Protein AF-V4NA89-F1 (afdb_monomer)

Solvent-accessible surface area (backbone atoms only — not comparable to full-atom values): 11108 Å² total; per-residue (Å²): 127,92,80,72,72,62,96,78,51,103,61,91,62,80,59,43,42,63,87,72,82,44,77,67,87,39,99,88,48,54,41,65,60,52,51,52,50,52,50,51,51,52,40,53,50,49,22,69,77,68,76,49,52,60,42,84,72,46,84,74,48,56,36,35,32,81,74,99,36,42,36,34,45,38,34,31,35,30,28,38,70,79,45,97,74,60,56,78,46,54,30,33,36,33,38,38,37,51,94,93,45,79,44,65,91,38,76,42,72,54,72,50,72,67,55,62,71,66,52,82,85,82,67,81,61,65,77,62,54,93,90,36,70,93,46,56,50,56,40,74,43,70,44,56,95,93,51,81,39,45,82,97,49,67,36,32,81,42,66,60,73,64,83,80,77,76,78,77,70,68,96,69,88,81,95,76,134

Mean predicted aligned error: 13.55 Å

pLDDT: mean 71.27, std 18.69, range [31.5, 95.06]

Nearest PDB structures (foldseek):
  6saz-assembly2_D  TM=7.331E-01  e=1.100E-02  Homo sapiens
  6saz-assembly1_B  TM=7.128E-01  e=2.013E-02  Homo sapiens
  8h2i-assembly1_bQ  TM=6.410E-01  e=3.705E-01  Paramecium bursaria Chlorella virus 1
  3ub1-assembly2_F  TM=5.416E-01  e=2.974E-01  Clostridium perfringens
  3ub1-assembly1_A  TM=5.502E-01  e=4.135E-01  Clostridium perfringens

Secondary structure (DSSP, 8-state):
-----GGG-----S-B-TTTTPPPSSTTS-HHHHHHHHHHHHHHHHHHHHT--EEEEEEEEEEEEEESEEEEEEEEEEEETTSSS--EEEEEEEEEEETTEEEEEEEEEPPPHHHHHHS-----PPPPPTT-TTSPP-EEEEPPTT--PPTTSSEEEE--------------S----

Radius of gyration: 18.72 Å; Cα contacts (8 Å, |Δi|>4): 252; chains: 1; bounding box: 40×43×48 Å

InterPro domains:
  IPR006525 Cystatin-related, plant [TIGR01638] (28-112)

Organism: Eutrema salsugineum (NCBI:txid72664)

Structure (mmCIF, N/CA/C/O backbone):
data_AF-V4NA89-F1
#
_entry.id   AF-V4NA89-F1
#
loop_
_atom_site.group_PDB
_atom_site.id
_atom_site.type_symbol
_atom_site.label_atom_id
_atom_site.label_alt_id
_atom_site.label_comp_id
_atom_site.label_asym_id
_atom_site.label_entity_id
_atom_site.label_seq_id
_atom_site.pdbx_PDB_ins_code
_atom_site.Cartn_x
_atom_site.Cartn_y
_atom_site.Cartn_z
_atom_site.occupancy
_atom_site.B_iso_or_equiv
_atom_site.auth_seq_id
_atom_site.auth_comp_id
_atom_site.auth_asym_id
_atom_site.auth_atom_id
_atom_site.pdbx_PDB_model_num
ATOM 1 N N . GLY A 1 1 ? -4.393 -1.659 -8.977 1.00 54.97 1 GLY A N 1
ATOM 2 C CA . GLY A 1 1 ? -3.921 -1.995 -7.616 1.00 54.97 1 GLY A CA 1
ATOM 3 C C . GLY A 1 1 ? -2.410 -2.152 -7.620 1.00 54.97 1 GLY A C 1
ATOM 4 O O . GLY A 1 1 ? -1.817 -1.988 -8.673 1.00 54.97 1 GLY A O 1
ATOM 5 N N . PHE A 1 2 ? -1.786 -2.442 -6.474 1.00 62.19 2 PHE A N 1
ATOM 6 C CA . PHE A 1 2 ? -0.324 -2.610 -6.356 1.00 62.19 2 PHE A CA 1
ATOM 7 C C . PHE A 1 2 ? 0.194 -4.039 -6.582 1.00 62.19 2 PHE A C 1
ATOM 9 O O . PHE A 1 2 ? 1.399 -4.250 -6.535 1.00 62.19 2 PHE A O 1
ATOM 16 N N . ARG A 1 3 ? -0.687 -5.021 -6.808 1.00 58.72 3 ARG A N 1
ATOM 17 C CA . ARG A 1 3 ? -0.283 -6.399 -7.110 1.00 58.72 3 ARG A CA 1
ATOM 18 C C . ARG A 1 3 ? -0.003 -6.515 -8.605 1.00 58.72 3 ARG A C 1
ATOM 20 O O . ARG A 1 3 ? -0.874 -6.170 -9.399 1.00 58.72 3 ARG A O 1
ATOM 27 N N . ILE A 1 4 ? 1.190 -6.973 -8.956 1.00 55.50 4 ILE A N 1
ATOM 28 C CA . ILE A 1 4 ? 1.617 -7.226 -10.331 1.00 55.50 4 ILE A CA 1
ATOM 29 C C . ILE A 1 4 ? 2.253 -8.623 -10.335 1.00 55.50 4 ILE A C 1
ATOM 31 O O . ILE A 1 4 ? 3.007 -8.953 -9.423 1.00 55.50 4 ILE A O 1
ATOM 35 N N . GLU A 1 5 ? 1.877 -9.469 -11.295 1.00 56.88 5 GLU A N 1
ATOM 36 C CA . GLU A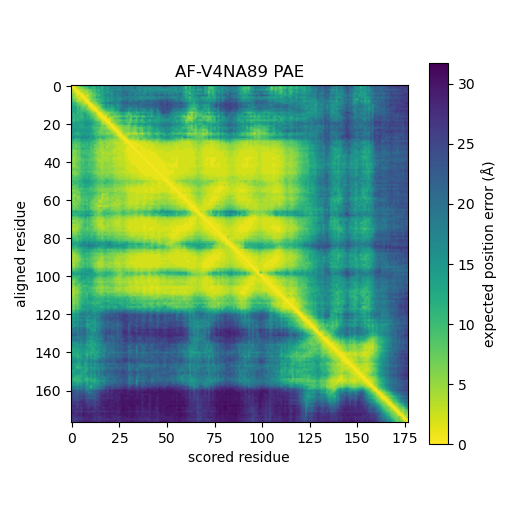 1 5 ? 2.370 -10.850 -11.420 1.00 56.88 5 GLU A CA 1
ATOM 37 C C . GLU A 1 5 ? 3.672 -10.865 -12.234 1.00 56.88 5 GLU A C 1
ATOM 39 O O . GLU A 1 5 ? 3.661 -11.077 -13.445 1.00 56.88 5 GLU A O 1
ATOM 44 N N . TRP A 1 6 ? 4.787 -10.558 -11.565 1.00 53.94 6 TRP A N 1
ATOM 45 C CA . TRP A 1 6 ? 6.076 -10.242 -12.194 1.00 53.94 6 TRP A CA 1
ATOM 46 C C . TRP A 1 6 ? 6.715 -11.386 -12.990 1.00 53.94 6 TRP A C 1
ATOM 48 O O . TRP A 1 6 ? 7.324 -11.116 -14.021 1.00 53.94 6 TRP A O 1
ATOM 58 N N . ASP A 1 7 ? 6.494 -12.642 -12.591 1.00 51.12 7 ASP A N 1
ATOM 59 C CA . ASP A 1 7 ? 7.045 -13.846 -13.246 1.00 51.12 7 ASP A CA 1
ATOM 60 C C . ASP A 1 7 ? 6.607 -14.016 -14.711 1.00 51.12 7 ASP A C 1
ATOM 62 O O . ASP A 1 7 ? 7.090 -14.890 -15.426 1.00 51.12 7 ASP A O 1
ATOM 66 N N . LYS A 1 8 ? 5.650 -13.201 -15.162 1.00 48.44 8 LYS A N 1
ATOM 67 C CA . LYS A 1 8 ? 5.086 -13.236 -16.514 1.00 48.44 8 LYS A CA 1
ATOM 68 C C . LYS A 1 8 ? 5.723 -12.219 -17.461 1.00 48.44 8 LYS A C 1
ATOM 70 O O . LYS A 1 8 ? 5.287 -12.120 -18.606 1.00 48.44 8 LYS A O 1
ATOM 75 N N . PHE A 1 9 ? 6.721 -11.459 -17.007 1.00 48.78 9 PHE A N 1
ATOM 76 C CA . PHE A 1 9 ? 7.351 -10.404 -17.796 1.00 48.78 9 PHE A CA 1
ATOM 77 C C . PHE A 1 9 ? 8.861 -10.621 -17.953 1.00 48.78 9 PHE A C 1
ATOM 79 O O . PHE A 1 9 ? 9.597 -10.613 -16.973 1.00 48.78 9 PHE A O 1
ATOM 86 N N . ASP A 1 10 ? 9.342 -10.652 -19.200 1.00 41.88 10 ASP A N 1
ATOM 87 C CA . ASP A 1 10 ? 10.772 -10.555 -19.555 1.00 41.88 10 ASP A CA 1
ATOM 88 C C . ASP A 1 10 ? 11.290 -9.101 -19.447 1.00 41.88 10 ASP A C 1
ATOM 90 O O . ASP A 1 10 ? 11.990 -8.589 -20.325 1.00 41.88 10 ASP A O 1
ATOM 94 N N . TYR A 1 11 ? 10.896 -8.381 -18.391 1.00 46.25 11 TYR A N 1
ATOM 95 C CA . TYR A 1 11 ? 11.318 -7.001 -18.147 1.00 46.25 11 TYR A CA 1
ATOM 96 C C . TYR A 1 11 ? 11.897 -6.839 -16.750 1.00 46.25 11 TYR A C 1
ATOM 98 O O . TYR A 1 11 ? 11.248 -7.128 -15.747 1.00 46.25 11 TYR 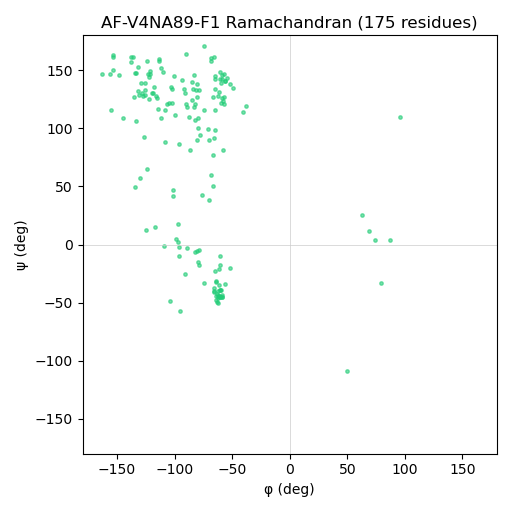A O 1
ATOM 106 N N . PHE A 1 12 ? 13.101 -6.272 -16.687 1.00 42.91 12 PHE A N 1
ATOM 107 C CA . PHE A 1 12 ? 13.712 -5.884 -15.426 1.00 42.91 12 PHE A CA 1
ATOM 108 C C . PHE A 1 12 ? 13.080 -4.576 -14.941 1.00 42.91 12 PHE A C 1
ATOM 110 O O . PHE A 1 12 ? 13.475 -3.477 -15.340 1.00 42.91 12 PHE A O 1
ATOM 117 N N . PHE A 1 13 ? 12.064 -4.674 -14.090 1.00 51.69 13 PHE A N 1
ATOM 118 C CA . PHE A 1 13 ? 11.632 -3.526 -13.309 1.00 51.69 13 PHE A CA 1
ATOM 119 C C . PHE A 1 13 ? 12.605 -3.360 -12.139 1.00 51.69 13 PHE A C 1
ATOM 121 O O . PHE A 1 13 ? 12.875 -4.314 -11.420 1.00 51.69 13 PHE A O 1
ATOM 128 N N . ASN A 1 14 ? 13.082 -2.137 -11.879 1.00 54.91 14 ASN A N 1
ATOM 129 C CA . ASN A 1 14 ? 13.797 -1.800 -10.634 1.00 54.91 14 ASN A CA 1
ATOM 130 C C . ASN A 1 14 ? 12.840 -1.806 -9.415 1.00 54.91 14 ASN A C 1
ATOM 132 O O . ASN A 1 14 ? 12.887 -0.906 -8.577 1.00 54.91 14 ASN A O 1
ATOM 136 N N . LEU A 1 15 ? 11.898 -2.749 -9.371 1.00 57.69 15 LEU A N 1
A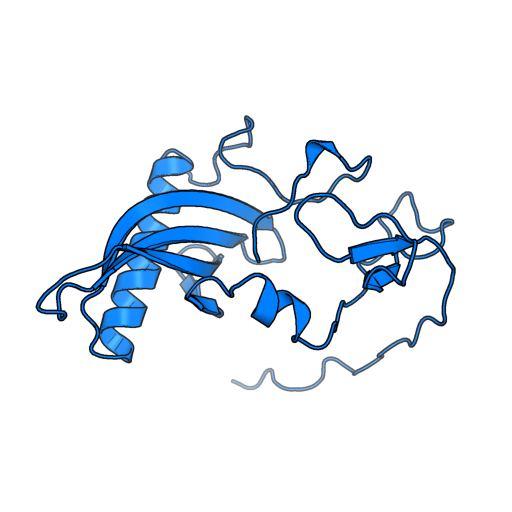TOM 137 C CA . LEU A 1 15 ? 10.978 -2.996 -8.277 1.00 57.69 15 LEU A CA 1
ATOM 138 C C . LEU A 1 15 ? 11.439 -4.282 -7.594 1.00 57.69 15 LEU A C 1
ATOM 140 O O . LEU A 1 15 ? 11.522 -5.323 -8.233 1.00 57.69 15 LEU A O 1
ATOM 144 N N . CYS A 1 16 ? 11.759 -4.201 -6.314 1.00 62.25 16 CYS A N 1
ATOM 145 C CA . CYS A 1 16 ? 12.220 -5.343 -5.544 1.00 62.25 16 CYS A CA 1
ATOM 146 C C . CYS A 1 16 ? 11.083 -5.866 -4.663 1.00 62.25 16 CYS A C 1
ATOM 148 O O . CYS A 1 16 ? 10.422 -5.080 -3.968 1.00 62.25 16 CYS A O 1
ATOM 150 N N . ASP A 1 17 ? 10.891 -7.184 -4.666 1.00 66.81 17 ASP A N 1
ATOM 151 C CA . ASP A 1 17 ? 10.098 -7.868 -3.651 1.00 66.81 17 ASP A CA 1
ATOM 152 C C . ASP A 1 17 ? 10.993 -8.106 -2.417 1.00 66.81 17 ASP A C 1
ATOM 154 O O . ASP A 1 17 ? 12.043 -8.744 -2.524 1.00 66.81 17 ASP A O 1
ATOM 158 N N . PRO A 1 18 ? 10.633 -7.581 -1.232 1.00 59.06 18 PRO A N 1
ATOM 159 C CA . PRO A 1 18 ? 11.393 -7.799 -0.007 1.00 59.06 18 PRO A CA 1
ATOM 160 C C . PRO A 1 18 ? 11.515 -9.273 0.414 1.00 59.06 18 PRO A C 1
ATOM 162 O O . PRO A 1 18 ? 12.385 -9.565 1.238 1.00 59.06 18 PRO A O 1
ATOM 165 N N . HIS A 1 19 ? 10.670 -10.164 -0.113 1.00 61.78 19 HIS A N 1
ATOM 166 C CA . HIS A 1 19 ? 10.654 -11.600 0.163 1.00 61.78 19 HIS A CA 1
ATOM 167 C C . HIS A 1 19 ? 11.422 -12.439 -0.875 1.00 61.78 19 HIS A C 1
ATOM 169 O O . HIS A 1 19 ? 11.679 -13.611 -0.611 1.00 61.78 19 HIS A O 1
ATOM 175 N N . ASP A 1 20 ? 11.855 -11.855 -1.999 1.00 64.75 20 ASP A N 1
ATOM 176 C CA . ASP A 1 20 ? 12.559 -12.555 -3.088 1.00 64.75 20 ASP A CA 1
ATOM 177 C C . ASP A 1 20 ? 14.085 -12.324 -3.055 1.00 64.75 20 ASP A C 1
ATOM 179 O O . ASP A 1 20 ? 14.727 -11.937 -4.029 1.00 64.75 20 ASP A O 1
ATOM 183 N N . GLY A 1 21 ? 14.691 -12.465 -1.870 1.00 54.78 21 GLY A N 1
ATOM 184 C CA . GLY A 1 21 ? 16.150 -12.362 -1.698 1.00 54.78 21 GLY A CA 1
ATOM 185 C C . GLY A 1 21 ? 16.744 -10.961 -1.903 1.00 54.78 21 GLY A C 1
ATOM 186 O O . GLY A 1 21 ? 17.967 -10.814 -1.976 1.00 54.78 21 GLY A O 1
ATOM 187 N N . ALA A 1 22 ? 15.909 -9.922 -1.980 1.00 61.53 22 ALA A N 1
ATOM 188 C CA . ALA A 1 22 ? 16.369 -8.558 -2.190 1.00 61.53 22 ALA A CA 1
ATOM 189 C C . ALA A 1 22 ? 17.215 -8.037 -1.001 1.00 61.53 22 ALA A C 1
ATOM 191 O O . ALA A 1 22 ? 16.915 -8.355 0.157 1.00 61.53 22 ALA A O 1
ATOM 192 N N . PRO A 1 23 ? 18.256 -7.209 -1.246 1.00 62.41 23 PRO A N 1
ATOM 193 C CA . PRO A 1 23 ? 19.104 -6.668 -0.185 1.00 62.41 23 PRO A CA 1
ATOM 194 C C . PRO A 1 23 ? 18.281 -5.952 0.885 1.00 62.41 23 PRO A C 1
ATOM 196 O O . PRO A 1 23 ? 17.313 -5.257 0.565 1.00 62.41 23 PRO A O 1
ATOM 199 N N . SER A 1 24 ? 18.685 -6.077 2.155 1.00 66.38 24 SER A N 1
ATOM 200 C CA . SER A 1 24 ? 17.980 -5.376 3.228 1.00 66.38 24 SER A CA 1
ATOM 201 C C 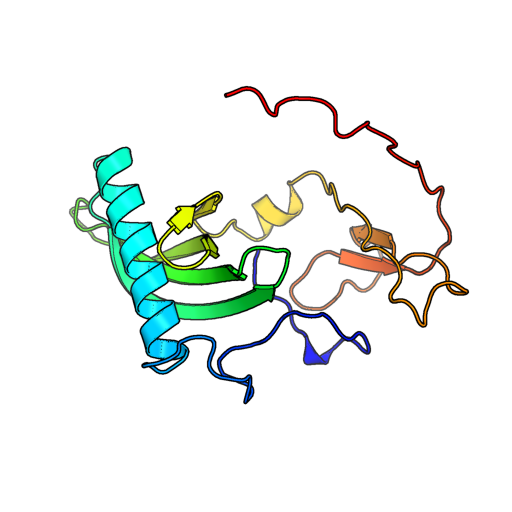. SER A 1 24 ? 17.976 -3.871 2.969 1.00 66.38 24 SER A C 1
ATOM 203 O O . SER A 1 24 ? 19.020 -3.230 2.841 1.00 66.38 24 SER A O 1
ATOM 205 N N . MET A 1 25 ? 16.781 -3.290 2.924 1.00 69.31 25 MET A N 1
ATOM 206 C CA . MET A 1 25 ? 16.590 -1.848 2.779 1.00 69.31 25 MET A CA 1
ATOM 207 C C . MET A 1 25 ? 16.792 -1.084 4.085 1.00 69.31 25 MET A C 1
ATOM 209 O O . MET A 1 25 ? 16.651 0.147 4.117 1.00 69.31 25 MET A O 1
ATOM 213 N N . PHE A 1 26 ? 17.006 -1.804 5.181 1.00 70.62 26 PHE A N 1
ATOM 214 C CA . PHE A 1 26 ? 17.089 -1.259 6.517 1.00 70.62 26 PHE A CA 1
ATOM 215 C C . PHE A 1 26 ? 18.406 -1.705 7.149 1.00 70.62 26 PHE A C 1
ATOM 217 O O . PHE A 1 26 ? 18.731 -2.886 7.169 1.00 70.62 26 PHE A O 1
ATOM 224 N N . LEU A 1 27 ? 19.165 -0.744 7.677 1.00 68.38 27 LEU A N 1
ATOM 225 C CA . LEU A 1 27 ? 20.511 -0.995 8.204 1.00 68.38 27 LEU A CA 1
ATOM 226 C C . LEU A 1 27 ? 20.519 -1.980 9.385 1.00 68.38 27 LEU A C 1
ATOM 228 O O . LEU A 1 27 ? 21.440 -2.777 9.501 1.00 68.38 27 LEU A O 1
ATOM 232 N N . ASN A 1 28 ? 19.485 -1.939 10.233 1.00 77.06 28 ASN A N 1
ATOM 233 C CA . ASN A 1 28 ? 19.475 -2.628 11.530 1.00 77.06 28 ASN A CA 1
ATOM 234 C C . ASN A 1 28 ? 18.283 -3.583 11.719 1.00 77.06 28 ASN A C 1
ATOM 236 O O . ASN A 1 28 ? 17.997 -3.971 12.847 1.00 77.06 28 ASN A O 1
ATOM 240 N N . LYS A 1 29 ? 17.538 -3.902 10.657 1.00 79.81 29 LYS A N 1
ATOM 241 C CA . LYS A 1 29 ? 16.346 -4.762 10.732 1.00 79.81 29 LYS A CA 1
ATOM 242 C C . LYS A 1 29 ? 16.078 -5.464 9.412 1.00 79.81 29 LYS A C 1
ATOM 244 O O . LYS A 1 29 ? 16.604 -5.060 8.374 1.00 79.81 29 LYS A O 1
ATOM 249 N N . SER A 1 30 ? 15.256 -6.502 9.466 1.00 81.56 30 SER A N 1
ATOM 250 C CA . SER A 1 30 ? 14.788 -7.215 8.282 1.00 81.56 30 SER A CA 1
ATOM 251 C C . SER A 1 30 ? 13.854 -6.349 7.429 1.00 81.56 30 SER A C 1
ATOM 253 O O . SER A 1 30 ? 13.261 -5.367 7.895 1.00 81.56 30 SER A O 1
ATOM 255 N N . ASN A 1 31 ? 13.693 -6.729 6.159 1.00 80.88 31 ASN A N 1
ATOM 256 C CA . ASN A 1 31 ? 12.721 -6.086 5.279 1.00 80.88 31 ASN A CA 1
ATOM 257 C C . ASN A 1 31 ? 11.293 -6.204 5.833 1.00 80.88 31 ASN A C 1
ATOM 259 O O . ASN A 1 31 ? 10.550 -5.230 5.776 1.00 80.88 31 ASN A O 1
ATOM 263 N N . GLU A 1 32 ? 10.927 -7.351 6.409 1.00 82.38 32 GLU A N 1
ATOM 264 C CA . GLU A 1 32 ? 9.598 -7.581 6.982 1.00 82.38 32 GLU A CA 1
ATOM 265 C C . GLU A 1 32 ? 9.305 -6.634 8.154 1.00 82.38 32 GLU A C 1
ATOM 267 O O . GLU A 1 32 ? 8.290 -5.934 8.147 1.00 82.38 32 GLU A O 1
ATOM 272 N N . GLU A 1 33 ? 10.222 -6.537 9.121 1.00 85.56 33 GLU A N 1
ATOM 273 C CA . GLU A 1 33 ? 10.093 -5.615 10.258 1.00 85.56 33 GLU A CA 1
ATOM 274 C C . GLU A 1 33 ? 9.983 -4.167 9.783 1.00 85.56 33 GLU A C 1
ATOM 276 O O . GLU A 1 33 ? 9.112 -3.414 10.221 1.00 85.56 33 GLU A O 1
ATOM 281 N N . GLY A 1 34 ? 10.834 -3.776 8.833 1.00 87.06 34 GLY A N 1
ATOM 282 C CA . GLY A 1 34 ? 10.822 -2.426 8.302 1.00 87.06 34 GLY A CA 1
ATOM 283 C C . GLY A 1 34 ? 9.542 -2.089 7.529 1.00 87.06 34 GLY A C 1
ATOM 284 O O . GLY A 1 34 ? 9.006 -0.995 7.696 1.00 87.06 34 GLY A O 1
ATOM 285 N N . ILE A 1 35 ? 9.009 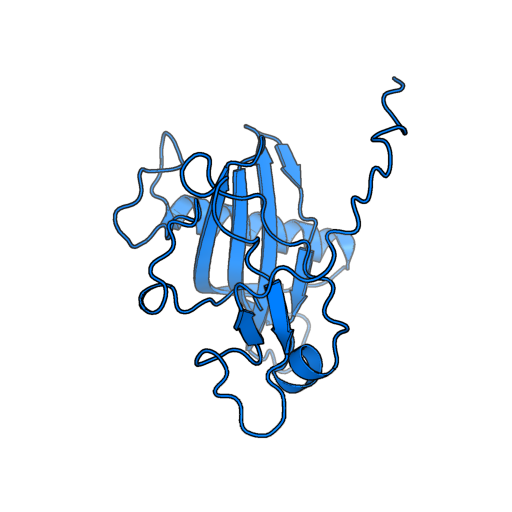-3.013 6.726 1.00 88.25 35 ILE A N 1
ATOM 286 C CA . ILE A 1 35 ? 7.722 -2.836 6.035 1.00 88.25 35 ILE A CA 1
ATOM 287 C C . ILE A 1 35 ? 6.565 -2.770 7.038 1.00 88.25 35 ILE A C 1
ATOM 289 O O . ILE A 1 35 ? 5.675 -1.925 6.893 1.00 88.25 35 ILE A O 1
ATOM 293 N N . LYS A 1 36 ? 6.583 -3.604 8.082 1.00 90.38 36 LYS A N 1
ATOM 294 C CA . LYS A 1 36 ? 5.573 -3.580 9.146 1.00 90.38 36 LYS A CA 1
ATOM 295 C C . LYS A 1 36 ? 5.556 -2.236 9.871 1.00 90.38 36 LYS A C 1
ATOM 297 O O . LYS A 1 36 ? 4.485 -1.656 10.037 1.00 90.38 36 LYS A O 1
ATOM 302 N N . GLU A 1 37 ? 6.720 -1.699 10.224 1.00 91.12 37 GLU A N 1
ATOM 303 C CA . GLU A 1 37 ? 6.827 -0.372 10.837 1.00 91.12 37 GLU A CA 1
ATOM 304 C C . GLU A 1 37 ? 6.317 0.746 9.918 1.00 91.12 37 GLU A C 1
ATOM 306 O O . GLU A 1 37 ? 5.557 1.606 10.360 1.00 91.12 37 GLU A O 1
ATOM 311 N N . LEU A 1 38 ? 6.680 0.729 8.628 1.00 91.31 38 LEU A N 1
ATOM 312 C CA . LEU A 1 38 ? 6.174 1.712 7.660 1.00 91.31 38 LEU A CA 1
ATOM 313 C C . LEU A 1 38 ? 4.648 1.650 7.538 1.00 91.31 38 LEU A C 1
ATOM 315 O O . LEU A 1 38 ? 3.989 2.686 7.440 1.00 91.31 38 LEU A O 1
ATOM 319 N N . THR A 1 39 ? 4.090 0.440 7.571 1.00 93.56 39 THR A N 1
ATOM 320 C CA . THR A 1 39 ? 2.642 0.210 7.535 1.00 93.56 39 THR A CA 1
ATOM 321 C C . THR A 1 39 ? 1.964 0.788 8.774 1.00 93.56 39 THR A C 1
ATOM 323 O O . THR A 1 39 ? 0.982 1.518 8.659 1.00 93.56 39 THR A O 1
ATOM 326 N N . GLN A 1 40 ? 2.508 0.512 9.960 1.00 94.81 40 GLN A N 1
ATOM 327 C CA . GLN A 1 40 ? 1.994 1.049 11.221 1.00 94.81 40 GLN A CA 1
ATOM 328 C C . GLN A 1 40 ? 2.081 2.576 11.267 1.00 94.81 40 GLN A C 1
ATOM 330 O O . GLN A 1 40 ? 1.134 3.226 11.699 1.00 94.81 40 GLN A O 1
ATOM 335 N N . LEU A 1 41 ? 3.172 3.160 10.767 1.00 94.38 41 LEU A N 1
ATOM 336 C CA . LEU A 1 41 ? 3.329 4.610 10.692 1.00 94.38 41 LEU A CA 1
ATOM 337 C C . LEU A 1 41 ? 2.285 5.244 9.761 1.00 94.38 41 LEU A C 1
ATOM 339 O O . LEU A 1 41 ? 1.689 6.262 10.112 1.00 94.38 41 LEU A O 1
ATOM 343 N N . ALA A 1 42 ? 2.024 4.618 8.609 1.00 94.19 42 ALA A N 1
ATOM 344 C CA . ALA A 1 42 ? 0.990 5.058 7.676 1.00 94.19 42 ALA A CA 1
ATOM 345 C C . ALA A 1 42 ? -0.407 5.025 8.316 1.00 94.19 42 ALA A C 1
ATOM 347 O O . ALA A 1 42 ? -1.165 5.986 8.192 1.00 94.19 42 ALA A O 1
ATOM 348 N N . ILE A 1 43 ? -0.721 3.944 9.039 1.00 95.06 43 ILE A N 1
ATOM 349 C CA . ILE A 1 43 ? -1.983 3.782 9.771 1.00 95.06 43 ILE A CA 1
ATOM 350 C C . ILE A 1 43 ? -2.123 4.842 10.867 1.00 95.06 43 ILE A C 1
ATOM 352 O O . ILE A 1 43 ? -3.149 5.512 10.924 1.00 95.06 43 ILE A O 1
ATOM 356 N N . SER A 1 44 ? -1.100 5.037 11.706 1.00 95.00 44 SER A N 1
ATOM 357 C CA . SER A 1 44 ? -1.134 6.039 12.779 1.00 95.00 44 SER A CA 1
ATOM 358 C C . SER A 1 44 ? -1.366 7.444 12.238 1.00 95.00 44 SER A C 1
ATOM 360 O O . SER A 1 44 ? -2.192 8.176 12.779 1.00 95.00 44 SER A O 1
ATOM 362 N N . LYS A 1 45 ? -0.685 7.808 11.145 1.00 93.88 45 LYS A N 1
ATOM 363 C CA . LYS A 1 45 ? -0.891 9.103 10.496 1.00 93.88 45 LYS A CA 1
ATOM 364 C C . LYS A 1 45 ? -2.319 9.243 9.964 1.00 93.88 45 LYS A C 1
ATOM 366 O O . LYS A 1 45 ? -2.967 10.249 10.227 1.00 93.88 45 LYS A O 1
ATOM 371 N N . HIS A 1 46 ? -2.832 8.218 9.283 1.00 93.62 46 HIS A N 1
ATOM 372 C CA . HIS A 1 46 ? -4.201 8.226 8.772 1.00 93.62 46 HIS A CA 1
ATOM 373 C C . HIS A 1 46 ? -5.244 8.348 9.894 1.00 93.62 46 HIS A C 1
ATOM 375 O O . HIS A 1 46 ? -6.160 9.162 9.777 1.00 93.62 46 HIS A O 1
ATOM 381 N N . ASN A 1 47 ? -5.077 7.596 10.987 1.00 94.50 47 ASN A N 1
ATOM 382 C CA . ASN A 1 47 ? -5.927 7.672 12.178 1.00 94.50 47 ASN A CA 1
ATOM 383 C C . ASN A 1 47 ? -5.924 9.078 12.784 1.00 94.50 47 ASN A C 1
ATOM 385 O O . ASN A 1 47 ? -6.983 9.620 13.088 1.00 94.50 47 ASN A O 1
ATOM 389 N N . GLN A 1 48 ? -4.745 9.693 12.912 1.00 94.06 48 GLN A N 1
ATOM 390 C CA . GLN A 1 48 ? -4.607 11.046 13.446 1.00 94.06 48 GLN A CA 1
ATOM 391 C C . GLN A 1 48 ? -5.287 12.098 12.557 1.00 94.06 48 GLN A C 1
ATOM 393 O O . GLN A 1 48 ? -5.965 12.981 13.071 1.00 94.06 48 GLN A O 1
ATOM 398 N N . GLU A 1 49 ? -5.109 12.012 11.238 1.00 93.12 49 GLU A N 1
ATOM 399 C CA . GLU A 1 49 ? -5.637 12.997 10.285 1.00 93.12 49 GLU A CA 1
ATOM 400 C C . GLU A 1 49 ? -7.150 12.873 10.072 1.00 93.12 49 GLU A C 1
ATOM 402 O O . GLU A 1 49 ? -7.821 13.878 9.855 1.00 93.12 49 GLU A O 1
ATOM 407 N N . ASN A 1 50 ? -7.695 11.654 10.139 1.00 91.81 50 ASN A N 1
ATOM 408 C CA . ASN A 1 50 ? -9.095 11.375 9.800 1.00 91.81 50 ASN A CA 1
ATOM 409 C C . ASN A 1 50 ? -9.962 11.042 11.025 1.00 91.81 50 ASN A C 1
ATOM 411 O O . ASN A 1 50 ? -11.153 10.782 10.873 1.00 91.81 50 ASN A O 1
ATOM 415 N N . GLY A 1 51 ? -9.381 11.014 12.230 1.00 90.69 51 GLY A N 1
ATOM 416 C CA . GLY A 1 51 ? -10.082 10.611 13.454 1.00 90.69 51 GLY A CA 1
ATOM 417 C C . GLY A 1 51 ? -10.558 9.155 13.429 1.00 90.69 51 GLY A C 1
ATOM 418 O O . GLY A 1 51 ? -11.547 8.819 14.079 1.00 90.69 51 GLY A O 1
ATOM 419 N N . THR A 1 52 ? -9.900 8.298 12.647 1.00 91.75 52 THR A N 1
ATOM 420 C CA . THR A 1 52 ? -10.241 6.877 12.514 1.00 91.75 52 THR A CA 1
ATOM 421 C C . THR A 1 52 ? -9.492 6.026 13.542 1.00 91.75 52 THR A C 1
ATOM 423 O O . THR A 1 52 ? -8.532 6.472 14.171 1.00 91.75 52 THR A O 1
ATOM 426 N N . ASN A 1 53 ? -9.951 4.789 13.748 1.00 93.38 53 ASN A N 1
ATOM 427 C CA . ASN A 1 53 ? -9.312 3.827 14.647 1.00 93.38 53 ASN A CA 1
ATOM 428 C C . ASN A 1 53 ? -9.104 2.490 13.933 1.00 93.38 53 ASN A C 1
ATOM 430 O O . ASN A 1 53 ? -9.607 1.442 14.347 1.00 93.38 53 ASN A O 1
ATOM 434 N N . ILE A 1 54 ? -8.394 2.537 12.807 1.00 94.19 54 ILE A N 1
ATOM 435 C CA . ILE A 1 54 ? -8.030 1.326 12.079 1.00 94.19 54 ILE A CA 1
ATOM 436 C C . ILE A 1 54 ? -6.744 0.725 12.650 1.00 94.19 54 ILE A C 1
ATOM 438 O O . ILE A 1 54 ? -5.795 1.438 12.982 1.00 94.19 54 ILE A O 1
ATOM 442 N N . VAL A 1 55 ? -6.703 -0.602 12.749 1.00 94.62 55 VAL A N 1
ATOM 443 C CA . VAL A 1 55 ? -5.554 -1.366 13.251 1.00 94.62 55 VAL A CA 1
ATOM 444 C C . VAL A 1 55 ? -5.068 -2.357 12.203 1.00 94.62 55 VAL A C 1
ATOM 446 O O . VAL A 1 55 ? -5.866 -2.935 11.465 1.00 94.62 55 VAL A O 1
ATOM 449 N N . LEU A 1 56 ? -3.751 -2.562 12.138 1.00 94.50 56 LEU A N 1
ATOM 450 C CA . LEU A 1 56 ? -3.141 -3.561 11.262 1.00 94.50 56 LEU A CA 1
ATOM 451 C C . LEU A 1 56 ? -3.530 -4.969 11.727 1.00 94.50 56 LEU A C 1
ATOM 453 O O . LEU A 1 56 ? -3.300 -5.320 12.882 1.00 94.50 56 LEU A O 1
ATOM 457 N N . VAL A 1 57 ? -4.068 -5.775 10.814 1.00 93.31 57 VAL A N 1
ATOM 458 C CA . VAL A 1 57 ? -4.338 -7.201 11.038 1.00 93.31 57 VAL A CA 1
ATOM 459 C C . VAL A 1 57 ? -3.173 -8.028 10.509 1.00 93.31 57 VAL A C 1
ATOM 461 O O . VAL A 1 57 ? -2.553 -8.774 11.258 1.00 93.31 57 VAL A O 1
ATOM 464 N N . GLU A 1 58 ? -2.853 -7.864 9.226 1.00 91.50 58 GLU A N 1
ATOM 465 C CA . GLU A 1 58 ? -1.867 -8.692 8.534 1.00 91.50 58 GLU A CA 1
ATOM 466 C C . GLU A 1 58 ? -1.278 -7.952 7.328 1.00 91.50 58 GLU A C 1
ATOM 468 O O . GLU A 1 58 ? -1.958 -7.173 6.656 1.00 91.50 58 GLU A O 1
ATOM 473 N N . HIS A 1 59 ? -0.003 -8.204 7.042 1.00 88.00 59 HIS A N 1
ATOM 474 C CA . HIS A 1 59 ? 0.650 -7.752 5.819 1.00 88.00 59 HIS A CA 1
ATOM 475 C C . HIS A 1 59 ? 0.386 -8.738 4.673 1.00 88.00 59 HIS A C 1
ATOM 477 O O . HIS A 1 59 ? 0.554 -9.937 4.851 1.00 88.00 59 HIS A O 1
ATOM 483 N N . VAL A 1 60 ? 0.022 -8.237 3.488 1.00 87.25 60 VAL A N 1
ATOM 484 C CA . VAL A 1 60 ? -0.272 -9.094 2.324 1.00 87.25 60 VAL A CA 1
ATOM 485 C C . VAL A 1 60 ? 0.867 -9.086 1.314 1.00 87.25 60 VAL A C 1
ATOM 487 O O . VAL A 1 60 ? 1.281 -10.137 0.841 1.00 87.25 60 VAL A O 1
ATOM 490 N N . SER A 1 61 ? 1.358 -7.904 0.943 1.00 84.31 61 SER A N 1
ATOM 491 C CA . SER A 1 61 ? 2.440 -7.773 -0.035 1.00 84.31 61 SER A CA 1
ATOM 492 C C . SER A 1 61 ? 3.062 -6.387 0.036 1.00 84.31 61 SER A C 1
ATOM 494 O O . SER A 1 61 ? 2.330 -5.401 0.182 1.00 84.31 61 SER A O 1
ATOM 496 N N . ALA A 1 62 ? 4.361 -6.289 -0.212 1.00 84.19 62 ALA A N 1
ATOM 497 C CA . ALA A 1 62 ? 5.047 -5.022 -0.391 1.00 84.19 62 ALA A CA 1
ATOM 498 C C . ALA A 1 62 ? 5.967 -5.092 -1.601 1.00 84.19 62 ALA A C 1
ATOM 500 O O . ALA A 1 62 ? 6.527 -6.132 -1.903 1.00 84.19 62 ALA A O 1
ATOM 501 N N . ASN A 1 63 ? 6.136 -3.966 -2.277 1.00 83.19 63 ASN A N 1
ATOM 502 C CA . ASN A 1 63 ? 7.157 -3.789 -3.299 1.00 83.19 63 ASN A CA 1
ATOM 503 C C . ASN A 1 63 ? 7.879 -2.477 -3.024 1.00 83.19 63 ASN A C 1
ATOM 505 O O . ASN A 1 63 ? 7.274 -1.548 -2.477 1.00 83.19 63 ASN A O 1
ATOM 509 N N . TYR A 1 64 ? 9.139 -2.356 -3.430 1.00 79.31 64 TYR A N 1
ATOM 510 C CA . TYR A 1 64 ? 9.865 -1.099 -3.284 1.00 79.31 64 TYR A CA 1
ATOM 511 C C . TYR A 1 64 ? 10.710 -0.737 -4.497 1.00 79.31 64 TYR A C 1
ATOM 513 O O . TYR A 1 64 ? 11.101 -1.595 -5.279 1.00 79.31 64 TYR A O 1
ATOM 521 N N . ARG A 1 65 ? 11.002 0.556 -4.643 1.00 79.88 65 ARG A N 1
ATOM 522 C CA . ARG A 1 65 ? 11.861 1.102 -5.697 1.00 79.88 65 ARG A CA 1
ATOM 523 C C . ARG A 1 65 ? 12.612 2.323 -5.204 1.00 79.88 65 ARG A C 1
ATOM 525 O O . ARG A 1 65 ? 12.065 3.147 -4.475 1.00 79.88 65 ARG A O 1
ATOM 532 N N . TYR A 1 66 ? 13.833 2.490 -5.693 1.00 70.12 66 TYR A N 1
ATOM 533 C CA . TYR A 1 66 ? 14.583 3.726 -5.522 1.00 70.12 66 TYR A CA 1
ATOM 534 C C . TYR A 1 66 ? 14.299 4.704 -6.676 1.00 70.12 66 TYR A C 1
ATOM 536 O O . TYR A 1 66 ? 14.576 4.405 -7.837 1.00 70.12 66 TYR A O 1
ATOM 544 N N . THR A 1 67 ? 13.737 5.874 -6.363 1.00 62.28 67 THR A N 1
ATOM 545 C CA . THR A 1 67 ? 13.484 6.987 -7.305 1.00 62.28 67 THR A CA 1
ATOM 546 C C . THR A 1 67 ? 13.931 8.319 -6.685 1.00 62.28 67 THR A C 1
ATOM 548 O O . THR A 1 67 ? 13.139 9.249 -6.570 1.00 62.28 67 THR A O 1
ATOM 551 N N . GLY A 1 68 ? 15.153 8.385 -6.139 1.00 70.00 68 GLY A N 1
ATOM 552 C CA . GLY A 1 68 ? 15.655 9.523 -5.341 1.00 70.00 68 GLY A CA 1
ATOM 553 C C . GLY A 1 68 ? 15.164 9.535 -3.883 1.00 70.00 68 GLY A C 1
ATOM 554 O O . GLY A 1 68 ? 15.912 9.873 -2.966 1.00 70.00 68 GLY A O 1
ATOM 555 N N . MET A 1 69 ? 13.941 9.058 -3.647 1.00 75.44 69 MET A N 1
ATOM 556 C CA . MET A 1 69 ? 13.459 8.547 -2.358 1.00 75.44 69 MET A CA 1
ATOM 557 C C . MET A 1 69 ? 13.179 7.044 -2.487 1.00 75.44 69 MET A C 1
ATOM 559 O O . MET A 1 69 ? 12.962 6.541 -3.591 1.00 75.44 69 MET A O 1
ATOM 563 N N . MET A 1 70 ? 13.173 6.318 -1.368 1.00 82.88 70 MET A N 1
ATOM 564 C CA . MET A 1 70 ? 12.746 4.919 -1.352 1.00 82.88 70 MET A CA 1
ATOM 565 C C . MET A 1 70 ? 11.217 4.874 -1.342 1.00 82.88 70 MET A C 1
ATOM 567 O O . MET A 1 70 ? 10.592 5.249 -0.352 1.00 82.88 70 MET A O 1
ATOM 571 N N . ALA A 1 71 ? 10.615 4.472 -2.454 1.00 85.94 71 ALA A N 1
ATOM 572 C CA . ALA A 1 71 ? 9.176 4.309 -2.579 1.00 85.94 71 ALA A CA 1
ATOM 573 C C . ALA A 1 71 ? 8.784 2.876 -2.218 1.00 85.94 71 ALA A C 1
ATOM 575 O O . ALA A 1 71 ? 9.355 1.934 -2.756 1.00 85.94 71 ALA A O 1
ATOM 576 N N . HIS A 1 72 ? 7.794 2.720 -1.346 1.00 86.12 72 HIS A N 1
ATOM 577 C CA . HIS A 1 72 ? 7.219 1.442 -0.945 1.00 86.12 72 HIS A CA 1
ATOM 578 C C . HIS A 1 72 ? 5.734 1.422 -1.308 1.00 86.12 72 HIS A C 1
ATOM 580 O O . HIS A 1 72 ? 5.005 2.355 -0.970 1.00 86.12 72 HIS A O 1
ATOM 586 N N . TRP A 1 73 ? 5.278 0.362 -1.965 1.00 88.56 73 TRP A N 1
ATOM 587 C CA . TRP A 1 73 ? 3.871 0.097 -2.255 1.00 88.56 73 TRP A CA 1
ATOM 588 C C . TRP A 1 73 ? 3.438 -1.117 -1.454 1.00 88.56 73 TRP A C 1
ATOM 590 O O . TRP A 1 73 ? 3.866 -2.232 -1.741 1.00 88.56 73 TRP A O 1
ATOM 600 N N . ILE A 1 74 ? 2.612 -0.889 -0.441 1.00 90.81 74 ILE A N 1
ATOM 601 C CA . ILE A 1 74 ? 2.266 -1.887 0.567 1.00 90.81 74 ILE A CA 1
ATOM 602 C C . ILE A 1 74 ? 0.765 -2.155 0.493 1.00 90.81 74 ILE A C 1
ATOM 604 O O . ILE A 1 74 ? -0.037 -1.226 0.391 1.00 90.81 74 ILE A O 1
ATOM 608 N N . THR A 1 75 ? 0.390 -3.429 0.541 1.00 91.75 75 THR A N 1
ATOM 609 C CA . THR A 1 75 ? -0.993 -3.899 0.656 1.00 91.75 75 THR A CA 1
ATOM 610 C C . THR A 1 75 ? -1.129 -4.700 1.949 1.00 91.75 75 THR A C 1
ATOM 612 O O . THR A 1 75 ? -0.307 -5.575 2.224 1.00 91.75 75 THR A O 1
ATOM 615 N N . PHE A 1 76 ? -2.141 -4.391 2.756 1.00 93.69 76 PHE A N 1
ATOM 616 C CA . PHE A 1 76 ? -2.298 -4.948 4.103 1.00 93.69 76 PHE A CA 1
ATOM 617 C C . PHE A 1 76 ? -3.764 -4.964 4.542 1.00 93.69 76 PHE A C 1
ATOM 619 O O . PHE A 1 76 ? -4.562 -4.124 4.125 1.00 93.69 76 PHE A O 1
ATOM 626 N N . TRP A 1 77 ? -4.121 -5.924 5.389 1.00 93.94 77 TRP A N 1
ATOM 627 C CA . TRP A 1 77 ? -5.428 -6.002 6.028 1.00 93.94 77 TRP A CA 1
ATOM 628 C C . TRP A 1 77 ? -5.485 -5.072 7.233 1.00 93.94 77 TRP A C 1
ATOM 630 O O . TRP A 1 77 ? -4.602 -5.097 8.092 1.00 93.94 77 TRP A O 1
ATOM 640 N N . VAL A 1 78 ? -6.558 -4.298 7.330 1.00 94.50 78 VAL A N 1
ATOM 641 C CA . VAL A 1 78 ? -6.879 -3.495 8.510 1.00 94.50 78 VAL A CA 1
ATOM 642 C C . VAL A 1 78 ? -8.255 -3.833 9.035 1.00 94.50 78 VAL A C 1
ATOM 644 O O . VAL A 1 78 ? -9.113 -4.307 8.297 1.00 94.50 78 VAL A O 1
ATOM 647 N N . ARG A 1 79 ? -8.475 -3.537 10.307 1.00 93.88 79 ARG A N 1
ATOM 648 C CA . ARG A 1 79 ? -9.772 -3.650 10.960 1.00 93.88 79 ARG A CA 1
ATOM 649 C C . ARG A 1 79 ? -10.127 -2.317 11.596 1.00 93.88 79 ARG A C 1
ATOM 651 O O . ARG A 1 79 ? -9.284 -1.732 12.266 1.00 93.88 79 ARG A O 1
ATOM 658 N N . ASP A 1 80 ? -11.349 -1.846 11.380 1.00 92.62 80 ASP A N 1
ATOM 659 C CA . ASP A 1 80 ? -11.845 -0.615 11.998 1.00 92.62 80 ASP A CA 1
ATOM 660 C C . ASP A 1 80 ? -12.450 -0.917 13.369 1.00 92.62 80 ASP A C 1
ATOM 662 O O . ASP A 1 80 ? -13.504 -1.544 13.465 1.00 92.62 80 ASP A O 1
ATOM 666 N N . MET A 1 81 ? -11.772 -0.478 14.425 1.00 91.38 81 MET A N 1
ATOM 667 C CA . MET A 1 81 ? -12.173 -0.716 15.811 1.00 91.38 81 MET A CA 1
ATOM 668 C C . MET A 1 81 ? -13.227 0.277 16.310 1.00 91.38 81 MET A C 1
ATOM 670 O O . MET A 1 81 ? -13.746 0.100 17.409 1.00 91.38 81 MET A O 1
ATOM 674 N N . SER A 1 82 ? -13.561 1.304 15.524 1.00 87.38 82 SER A N 1
ATOM 675 C CA . SER A 1 82 ? -14.688 2.196 15.815 1.00 87.38 82 SER A CA 1
ATOM 676 C C . SER A 1 82 ? -16.035 1.588 15.405 1.00 87.38 82 SER A C 1
ATOM 678 O O . SER A 1 82 ? -17.082 2.073 15.834 1.00 87.38 82 SER A O 1
ATOM 680 N N . SER A 1 83 ? -16.031 0.528 14.587 1.00 86.25 83 SER A N 1
ATOM 681 C CA . SER A 1 83 ? -17.245 -0.175 14.168 1.00 86.25 83 SER A CA 1
ATOM 682 C C . SER A 1 83 ? -17.730 -1.156 15.248 1.00 86.25 83 SER A C 1
ATOM 684 O O . SER A 1 83 ? -16.923 -1.918 15.784 1.00 86.25 83 SER A O 1
ATOM 686 N N . PRO A 1 84 ? -19.047 -1.236 15.524 1.00 81.50 84 PRO A N 1
ATOM 687 C CA . PRO A 1 84 ? -19.608 -2.225 16.450 1.00 81.50 84 PRO A CA 1
ATOM 688 C C . PRO A 1 84 ? -19.441 -3.673 15.957 1.00 81.50 84 PRO A C 1
ATOM 690 O O . PRO A 1 84 ? -19.448 -4.601 16.764 1.00 81.50 84 PRO A O 1
ATOM 693 N N . CYS A 1 85 ? -19.271 -3.875 14.646 1.00 84.81 85 CYS A N 1
ATOM 694 C CA . CYS A 1 85 ? -18.900 -5.152 14.042 1.00 84.81 85 CYS A CA 1
ATOM 695 C C . CYS A 1 85 ? -17.656 -4.921 13.167 1.00 84.81 85 CYS A C 1
ATOM 697 O O . CYS A 1 85 ? -17.774 -4.455 12.028 1.00 84.81 85 CYS A O 1
ATOM 699 N N . PRO A 1 86 ? -16.449 -5.116 13.720 1.00 84.44 86 PRO A N 1
ATOM 700 C CA . PRO A 1 86 ? -15.224 -4.698 13.062 1.00 84.44 86 PRO A CA 1
ATOM 701 C C . PRO A 1 86 ? -14.805 -5.714 11.988 1.00 84.44 86 PRO A C 1
ATOM 703 O O . PRO A 1 86 ? -14.208 -6.754 12.273 1.00 84.44 86 PRO A O 1
ATOM 706 N N . GLU A 1 87 ? -15.112 -5.398 10.732 1.00 89.44 87 GLU A N 1
ATOM 707 C CA . GLU A 1 87 ? -14.720 -6.196 9.568 1.00 89.44 87 GLU A CA 1
ATOM 708 C C . GLU A 1 87 ? -13.297 -5.875 9.097 1.00 89.44 87 GLU A C 1
ATOM 710 O O . GLU A 1 87 ? -12.836 -4.730 9.153 1.00 89.44 87 GLU A O 1
ATOM 715 N N . SER A 1 88 ? -12.600 -6.901 8.600 1.00 92.25 88 SER A N 1
ATOM 716 C CA . SER A 1 88 ? -11.283 -6.737 7.987 1.00 92.25 88 SER A CA 1
ATOM 717 C C . SER A 1 88 ? -11.421 -6.251 6.542 1.00 92.25 88 SER A C 1
ATOM 719 O O . SER A 1 88 ? -12.097 -6.876 5.729 1.00 92.25 88 SER A O 1
ATOM 721 N N . LYS A 1 89 ? -10.733 -5.162 6.199 1.00 92.31 89 LYS A N 1
ATOM 722 C CA . LYS A 1 89 ? -10.709 -4.555 4.864 1.00 92.31 89 LYS A CA 1
ATOM 723 C C . LYS A 1 89 ? -9.283 -4.456 4.340 1.00 92.31 89 LYS A C 1
ATOM 725 O O . LYS A 1 89 ? -8.342 -4.249 5.102 1.00 92.31 89 LYS A O 1
ATOM 730 N N . LEU A 1 90 ? -9.116 -4.600 3.029 1.00 92.12 90 LEU A N 1
ATOM 731 C CA . LEU A 1 90 ? -7.802 -4.585 2.392 1.00 92.12 90 LEU A CA 1
ATOM 732 C C . LEU A 1 90 ? -7.436 -3.153 2.004 1.00 92.12 90 LEU A C 1
ATOM 734 O O . LEU A 1 90 ? -8.164 -2.523 1.245 1.00 92.12 90 LEU A O 1
ATOM 738 N N . TYR A 1 91 ? -6.325 -2.636 2.513 1.00 93.06 91 TYR A N 1
ATOM 739 C CA . TYR A 1 91 ? -5.845 -1.279 2.258 1.00 93.06 91 TYR A CA 1
ATOM 740 C C . TYR A 1 91 ? -4.544 -1.287 1.463 1.00 93.06 91 TYR A C 1
ATOM 742 O O . TYR A 1 91 ? -3.822 -2.283 1.387 1.00 93.06 91 TYR A O 1
ATOM 750 N N . GLN A 1 92 ? -4.272 -0.146 0.841 1.00 92.25 92 GLN A N 1
ATOM 751 C CA . GLN A 1 92 ? -3.099 0.126 0.033 1.00 92.25 92 GLN A CA 1
ATOM 752 C C . GLN A 1 92 ? -2.470 1.450 0.454 1.00 92.25 92 GLN A C 1
ATOM 754 O O . GLN A 1 92 ? -3.142 2.484 0.482 1.00 92.25 92 GLN A O 1
ATOM 759 N N . ALA A 1 93 ? -1.165 1.421 0.719 1.00 92.38 93 ALA A N 1
ATOM 760 C CA . ALA A 1 93 ? -0.383 2.610 1.016 1.00 92.38 93 ALA A CA 1
ATOM 761 C C . ALA A 1 93 ? 0.826 2.729 0.086 1.00 92.38 93 ALA A C 1
ATOM 763 O O . ALA A 1 93 ? 1.511 1.745 -0.196 1.00 92.38 93 ALA A O 1
ATOM 764 N N . LYS A 1 94 ? 1.095 3.952 -0.372 1.00 90.62 94 LYS A N 1
ATOM 765 C CA . LYS A 1 94 ? 2.376 4.325 -0.971 1.00 90.62 94 LYS A CA 1
ATOM 766 C C . LYS A 1 94 ? 3.128 5.163 0.048 1.00 90.62 94 LYS A C 1
ATOM 768 O O . LYS A 1 94 ? 2.627 6.210 0.452 1.00 90.62 94 LYS A O 1
ATOM 773 N N . VAL A 1 95 ? 4.321 4.720 0.422 1.00 90.00 95 VAL A N 1
ATOM 774 C CA . VAL A 1 95 ? 5.190 5.407 1.378 1.00 90.00 95 VAL A CA 1
ATOM 775 C C . VAL A 1 95 ? 6.457 5.847 0.664 1.00 90.00 95 VAL A C 1
ATOM 777 O O . VAL A 1 95 ? 7.129 5.030 0.043 1.00 90.00 95 VAL A O 1
ATOM 780 N N . LEU A 1 96 ? 6.792 7.131 0.739 1.00 88.38 96 LEU A N 1
ATOM 781 C CA . LEU A 1 96 ? 8.081 7.649 0.286 1.00 88.38 96 LEU A CA 1
ATOM 782 C C . LEU A 1 96 ? 8.957 7.888 1.510 1.00 88.38 96 LEU A C 1
ATOM 784 O O . LEU A 1 96 ? 8.590 8.651 2.402 1.00 88.38 96 LEU A O 1
ATOM 788 N N . ARG A 1 97 ? 10.117 7.237 1.549 1.00 86.44 97 ARG A N 1
ATOM 789 C CA . ARG A 1 97 ? 11.072 7.298 2.653 1.00 86.44 97 ARG A CA 1
ATOM 790 C C . ARG A 1 97 ? 12.381 7.923 2.189 1.00 86.44 97 ARG A C 1
ATOM 792 O O . ARG A 1 97 ? 13.015 7.438 1.249 1.00 86.44 97 ARG A O 1
ATOM 799 N N . ARG A 1 98 ? 12.847 8.939 2.914 1.00 83.81 98 ARG A N 1
ATOM 800 C CA . ARG A 1 98 ? 14.208 9.483 2.796 1.00 83.81 98 ARG A CA 1
ATOM 801 C C . ARG A 1 98 ? 14.796 9.653 4.188 1.00 83.81 98 ARG A C 1
ATOM 803 O O . ARG A 1 98 ? 14.407 10.567 4.904 1.00 83.81 98 ARG A O 1
ATOM 810 N N . GLN A 1 99 ? 15.734 8.779 4.557 1.00 78.19 99 GLN A N 1
ATOM 811 C CA . GLN A 1 99 ? 16.319 8.738 5.904 1.00 78.19 99 GLN A CA 1
ATOM 812 C C . GLN A 1 99 ? 15.223 8.724 6.990 1.00 78.19 99 GLN A C 1
ATOM 814 O O . GLN A 1 99 ? 14.521 7.724 7.110 1.00 78.19 99 GLN A O 1
ATOM 819 N N . HIS A 1 100 ? 15.051 9.827 7.727 1.00 76.94 100 HIS A N 1
ATOM 820 C CA . HIS A 1 100 ? 14.074 9.986 8.812 1.00 76.94 100 HIS A CA 1
ATOM 821 C C . HIS A 1 100 ? 12.783 10.716 8.398 1.00 76.94 100 HIS A C 1
ATOM 823 O O . HIS A 1 100 ? 11.942 10.993 9.248 1.00 76.94 100 HIS A O 1
ATOM 829 N N . SER A 1 101 ? 12.616 11.037 7.112 1.00 84.56 101 SER A N 1
ATOM 830 C CA . SER A 1 101 ? 11.415 11.682 6.573 1.00 84.56 101 SER A CA 1
ATOM 831 C C . SER A 1 101 ? 10.526 10.678 5.839 1.00 84.56 101 SER A C 1
ATOM 833 O O . SER A 1 101 ? 11.012 9.873 5.032 1.00 84.56 101 SER A O 1
ATOM 835 N N . TYR A 1 102 ? 9.220 10.759 6.111 1.00 89.00 102 TYR A N 1
ATOM 836 C CA . TYR A 1 102 ? 8.191 9.881 5.564 1.00 89.00 102 TYR A CA 1
ATOM 837 C C . TYR A 1 102 ? 7.052 10.696 4.958 1.00 89.00 102 TYR A C 1
ATOM 839 O O . TYR A 1 102 ? 6.486 11.580 5.603 1.00 89.00 102 TYR A O 1
ATOM 847 N N . GLN A 1 103 ? 6.673 10.351 3.734 1.00 88.75 103 GLN A N 1
ATOM 848 C CA . GLN A 1 103 ? 5.479 10.875 3.084 1.00 88.75 103 GLN A CA 1
ATOM 849 C C . GLN A 1 103 ? 4.550 9.726 2.712 1.00 88.75 103 GLN A C 1
ATOM 851 O O . GLN A 1 103 ? 5.001 8.640 2.347 1.00 88.75 103 GLN A O 1
ATOM 856 N N . PHE A 1 104 ? 3.249 9.993 2.767 1.00 90.50 104 PHE A N 1
ATOM 857 C CA . PHE A 1 104 ? 2.194 9.009 2.532 1.00 90.50 104 PHE A CA 1
ATOM 858 C C . PHE A 1 104 ? 1.274 9.504 1.414 1.00 90.50 104 PHE A C 1
ATOM 860 O O . PHE A 1 104 ? 0.117 9.818 1.670 1.00 90.50 104 PHE A O 1
ATOM 867 N N . PRO A 1 105 ? 1.780 9.644 0.174 1.00 85.31 105 PRO A N 1
ATOM 868 C CA . PRO A 1 105 ? 1.000 10.193 -0.937 1.00 85.31 105 PRO A CA 1
ATOM 869 C C . PRO A 1 105 ? -0.249 9.373 -1.279 1.00 85.31 105 PRO A C 1
ATOM 871 O O . PRO A 1 105 ? -1.146 9.879 -1.943 1.00 85.31 105 PRO A O 1
ATOM 874 N N . ILE A 1 106 ? -0.302 8.096 -0.886 1.00 88.38 106 ILE A N 1
ATOM 875 C CA . ILE A 1 106 ? -1.483 7.252 -1.069 1.00 88.38 106 ILE A CA 1
ATOM 876 C C . ILE A 1 106 ? -1.724 6.489 0.226 1.00 88.38 106 ILE A C 1
ATOM 878 O O . ILE A 1 106 ? -0.835 5.776 0.688 1.00 88.38 106 ILE A O 1
ATOM 882 N N . PHE A 1 107 ? -2.939 6.586 0.752 1.00 92.19 107 PHE A N 1
ATOM 883 C CA . PHE A 1 107 ? -3.475 5.705 1.781 1.00 92.19 107 PHE A CA 1
ATOM 884 C C . PHE A 1 107 ? -4.968 5.526 1.508 1.00 92.19 107 PHE A C 1
ATOM 886 O O . PHE A 1 107 ? -5.737 6.474 1.634 1.00 92.19 107 PHE A O 1
ATOM 893 N N . ARG A 1 108 ? -5.380 4.341 1.054 1.00 90.69 108 ARG A N 1
ATOM 894 C CA . ARG A 1 108 ? -6.772 4.096 0.649 1.00 90.69 108 ARG A CA 1
ATOM 895 C C . ARG A 1 108 ? -7.172 2.638 0.795 1.00 90.69 108 ARG A C 1
ATOM 897 O O . ARG A 1 108 ? -6.314 1.756 0.798 1.00 90.69 108 ARG A O 1
ATOM 904 N N . LEU A 1 109 ? -8.478 2.390 0.821 1.00 90.50 109 LEU A N 1
ATOM 905 C CA . LEU A 1 109 ? -9.032 1.061 0.586 1.00 90.50 109 LEU A CA 1
ATOM 906 C C . LEU A 1 109 ? -8.544 0.545 -0.778 1.00 90.50 109 LEU A C 1
ATOM 908 O O . LEU A 1 109 ? -8.435 1.315 -1.737 1.00 90.50 109 LEU A O 1
ATOM 912 N N . LYS A 1 110 ? -8.216 -0.745 -0.868 1.00 86.50 110 LYS A N 1
ATOM 913 C CA . LYS A 1 110 ? -7.878 -1.378 -2.141 1.00 86.50 110 LYS A CA 1
ATOM 914 C C . LYS A 1 110 ? -9.092 -1.225 -3.070 1.00 86.50 110 LYS A C 1
ATOM 916 O O . LYS A 1 110 ? -10.159 -1.717 -2.708 1.00 86.50 110 LYS A O 1
ATOM 921 N N . PRO A 1 111 ? -8.929 -0.593 -4.244 1.00 82.00 111 PRO A N 1
ATOM 922 C CA . PRO A 1 111 ? -10.009 -0.504 -5.214 1.00 82.00 111 PRO A CA 1
ATOM 923 C C . PRO A 1 111 ? -10.471 -1.901 -5.629 1.00 82.00 111 PRO A C 1
ATOM 925 O O . PRO A 1 111 ? -9.642 -2.809 -5.772 1.00 82.00 111 PRO A O 1
ATOM 928 N N . THR A 1 112 ? -11.772 -2.054 -5.826 1.00 80.50 112 THR A N 1
ATOM 929 C CA . THR A 1 112 ? -12.370 -3.249 -6.424 1.00 80.50 112 THR A CA 1
ATOM 930 C C . THR A 1 112 ? -11.942 -3.393 -7.883 1.00 80.50 112 THR A C 1
ATOM 932 O O . THR A 1 112 ? -11.492 -2.431 -8.515 1.00 80.50 112 THR A O 1
ATOM 935 N N . ASP A 1 113 ? -12.085 -4.596 -8.438 1.00 71.31 113 ASP A N 1
ATOM 936 C CA . ASP A 1 113 ? -11.752 -4.831 -9.843 1.00 71.31 113 ASP A CA 1
ATOM 937 C C . ASP A 1 113 ? -12.618 -3.953 -10.759 1.00 71.31 113 ASP A C 1
ATOM 939 O O . ASP A 1 113 ? -12.094 -3.342 -11.683 1.00 71.31 113 ASP A O 1
ATOM 943 N N . GLU A 1 114 ? -13.902 -3.769 -10.442 1.00 73.06 114 GLU A N 1
ATOM 944 C CA . GLU A 1 114 ? -14.800 -2.862 -11.170 1.00 73.06 114 GLU A CA 1
ATOM 945 C C . GLU A 1 114 ? -14.324 -1.403 -11.141 1.00 73.06 114 GLU A C 1
ATOM 947 O O . GLU A 1 114 ? -14.268 -0.750 -12.181 1.00 73.06 114 GLU A O 1
ATOM 952 N N . GLU A 1 115 ? -13.904 -0.886 -9.984 1.00 73.56 115 GLU A N 1
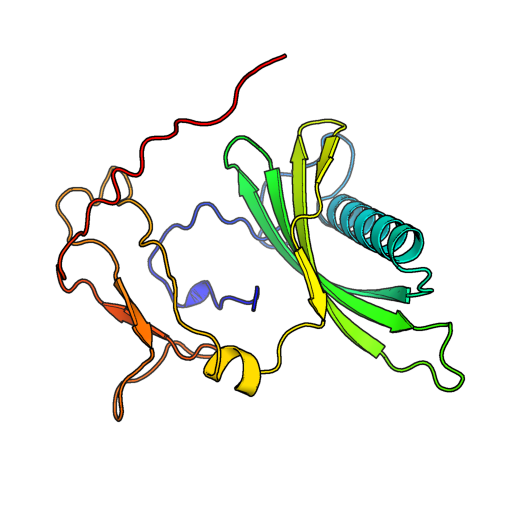ATOM 953 C CA . GLU A 1 115 ? -13.358 0.474 -9.878 1.00 73.56 115 GLU A CA 1
ATOM 954 C C . GLU A 1 115 ? -12.035 0.619 -10.641 1.00 73.56 115 GLU A C 1
ATOM 956 O O . GLU A 1 115 ? -11.788 1.639 -11.290 1.00 73.56 115 GLU A O 1
ATOM 961 N N . MET A 1 116 ? -11.189 -0.416 -10.621 1.00 69.38 116 MET A N 1
ATOM 962 C CA . MET A 1 116 ? -9.983 -0.462 -11.453 1.00 69.38 116 MET A CA 1
ATOM 963 C C . MET A 1 116 ? -10.326 -0.481 -12.950 1.00 69.38 116 MET A C 1
ATOM 965 O O . MET A 1 116 ? -9.591 0.099 -13.752 1.00 69.38 116 MET A O 1
ATOM 969 N N . MET A 1 117 ? -11.454 -1.092 -13.318 1.00 65.81 117 MET A N 1
ATOM 970 C CA . MET A 1 117 ? -12.019 -1.102 -14.668 1.00 65.81 117 MET A CA 1
ATOM 971 C C . MET A 1 117 ? -12.770 0.183 -15.037 1.00 65.81 117 MET A C 1
ATOM 973 O O . MET A 1 117 ? -12.966 0.463 -16.216 1.00 65.81 117 MET A O 1
ATOM 977 N N . ALA A 1 118 ? -13.165 1.021 -14.092 1.00 70.31 118 ALA A N 1
ATOM 978 C CA . ALA A 1 118 ? -13.792 2.305 -14.402 1.00 70.31 118 ALA A CA 1
ATOM 979 C C . ALA A 1 118 ? -12.765 3.444 -14.520 1.00 70.31 118 ALA A C 1
ATOM 981 O O . ALA A 1 118 ? -13.012 4.431 -15.211 1.00 70.31 118 ALA A O 1
ATOM 982 N N . ALA A 1 119 ? -11.605 3.316 -13.867 1.00 63.53 119 ALA A N 1
ATOM 983 C CA . ALA A 1 119 ? -10.616 4.385 -13.797 1.00 63.53 119 ALA A CA 1
ATOM 984 C C . ALA A 1 119 ? -10.008 4.737 -15.176 1.00 63.53 119 ALA A C 1
ATOM 986 O O . ALA A 1 119 ? -9.577 3.834 -15.905 1.00 63.53 119 ALA A O 1
ATOM 987 N N . PRO A 1 120 ? -9.905 6.037 -15.530 1.00 56.28 120 PRO A N 1
ATOM 988 C CA . PRO A 1 120 ? -9.211 6.468 -16.736 1.00 56.28 120 PRO A CA 1
ATOM 989 C C . PRO A 1 120 ? -7.729 6.089 -16.659 1.00 56.28 120 PRO A C 1
ATOM 991 O O . PRO A 1 120 ? -7.025 6.382 -15.688 1.00 56.28 120 PRO A O 1
ATOM 994 N N . VAL A 1 121 ? -7.255 5.417 -17.704 1.00 53.88 121 VAL A N 1
ATOM 995 C CA . VAL A 1 121 ? -5.894 4.887 -17.799 1.00 53.88 121 VAL A CA 1
ATOM 996 C C . VAL A 1 121 ? -4.955 6.022 -18.197 1.00 53.88 121 VAL A C 1
ATOM 998 O O . VAL A 1 121 ? -4.733 6.270 -19.375 1.00 53.88 121 VAL A O 1
ATOM 1001 N N . ARG A 1 122 ? -4.406 6.739 -17.213 1.00 48.44 122 ARG A N 1
ATOM 1002 C CA . ARG A 1 122 ? -3.256 7.630 -17.426 1.00 48.44 122 ARG A CA 1
ATOM 1003 C C . ARG A 1 122 ? -1.987 6.882 -17.048 1.00 48.44 122 ARG A C 1
ATOM 1005 O O . ARG A 1 122 ? -1.551 6.936 -15.899 1.00 48.44 122 ARG A O 1
ATOM 1012 N N . VAL A 1 123 ? -1.420 6.140 -17.993 1.00 48.84 123 VAL A N 1
ATOM 1013 C CA . VAL A 1 123 ? -0.114 5.507 -17.796 1.00 48.84 123 VAL A CA 1
ATOM 1014 C C . VAL A 1 123 ? 0.928 6.377 -18.474 1.00 48.84 123 VAL A C 1
ATOM 1016 O O . VAL A 1 123 ? 0.961 6.459 -19.695 1.00 48.84 123 VAL A O 1
ATOM 1019 N N . LYS A 1 124 ? 1.790 7.021 -17.677 1.00 48.91 124 LYS A N 1
ATOM 1020 C CA . LYS A 1 124 ? 3.042 7.552 -18.218 1.00 48.91 124 LYS A CA 1
ATOM 1021 C C . LYS A 1 124 ? 3.865 6.351 -18.664 1.00 48.91 124 LYS A C 1
ATOM 1023 O O . LYS A 1 124 ? 4.211 5.508 -17.833 1.00 48.91 124 LYS A O 1
ATOM 1028 N N . THR A 1 125 ? 4.126 6.252 -19.961 1.00 47.69 125 THR A N 1
ATOM 1029 C CA . THR A 1 125 ? 4.981 5.204 -20.509 1.00 47.69 125 THR A CA 1
ATOM 1030 C C . THR A 1 125 ? 6.353 5.288 -19.836 1.00 47.69 125 THR A C 1
ATOM 1032 O O . THR A 1 125 ? 6.932 6.376 -19.761 1.00 47.69 125 THR A O 1
ATOM 1035 N N . PRO A 1 126 ? 6.864 4.179 -19.274 1.00 50.72 126 PRO A N 1
ATOM 1036 C CA . PRO A 1 126 ? 8.182 4.157 -18.675 1.00 50.72 126 PRO A CA 1
ATOM 1037 C C . PRO A 1 126 ? 9.212 4.527 -19.741 1.00 50.72 126 PRO A C 1
ATOM 1039 O O . PRO A 1 126 ? 9.115 4.089 -20.888 1.00 50.72 126 PRO A O 1
ATOM 1042 N N . LEU A 1 127 ? 10.196 5.337 -19.347 1.00 48.00 127 LEU A N 1
ATOM 1043 C CA . LEU A 1 127 ? 11.336 5.624 -20.207 1.00 48.00 127 LEU A CA 1
ATOM 1044 C C . LEU A 1 127 ? 12.016 4.302 -20.601 1.00 48.00 127 LEU A C 1
ATOM 1046 O O . LEU A 1 127 ? 12.134 3.417 -19.741 1.00 48.00 127 LEU A O 1
ATOM 1050 N N . PRO A 1 128 ? 12.467 4.164 -21.861 1.00 47.62 128 PRO A N 1
ATOM 1051 C CA . PRO A 1 128 ? 13.239 3.007 -22.286 1.00 47.62 128 PRO A CA 1
ATOM 1052 C C . PRO A 1 128 ? 14.424 2.785 -21.344 1.00 47.62 128 PRO A C 1
ATOM 1054 O O . PRO A 1 128 ? 15.098 3.734 -20.933 1.00 47.62 128 PRO A O 1
ATOM 1057 N N . ILE A 1 129 ? 14.692 1.527 -20.991 1.00 51.28 129 ILE A N 1
ATOM 1058 C CA . ILE A 1 129 ? 15.936 1.169 -20.299 1.00 51.28 129 ILE A CA 1
ATOM 1059 C C . ILE A 1 129 ? 17.098 1.545 -21.234 1.00 51.28 129 ILE A C 1
ATOM 1061 O O . ILE A 1 129 ? 16.950 1.464 -22.449 1.00 51.28 129 ILE A O 1
ATOM 1065 N N . HIS A 1 130 ? 18.263 1.931 -20.704 1.00 49.81 130 HIS A N 1
ATOM 1066 C CA . HIS A 1 130 ? 19.425 2.351 -21.511 1.00 49.81 130 HIS A CA 1
ATOM 1067 C C . HIS A 1 130 ? 19.843 1.360 -22.622 1.00 49.81 130 HIS A C 1
ATOM 1069 O O . HIS A 1 130 ? 20.506 1.767 -23.570 1.00 49.81 130 HIS A O 1
ATOM 1075 N N . HIS A 1 131 ? 19.444 0.085 -22.535 1.00 52.19 131 HIS A N 1
ATOM 1076 C CA . HIS A 1 131 ? 19.698 -0.957 -23.542 1.00 52.19 131 HIS A CA 1
ATOM 1077 C C . HIS A 1 131 ? 18.546 -1.179 -24.546 1.00 52.19 131 HIS A C 1
ATOM 1079 O O . HIS A 1 131 ? 18.677 -1.993 -25.454 1.00 52.19 131 HIS A O 1
ATOM 1085 N N . ASP A 1 132 ? 17.432 -0.464 -24.388 1.00 55.03 132 ASP A N 1
ATOM 1086 C CA . ASP A 1 132 ? 16.216 -0.544 -25.206 1.00 55.03 132 ASP A CA 1
ATOM 1087 C C . ASP A 1 132 ? 15.927 0.775 -25.947 1.00 55.03 132 ASP A C 1
ATOM 1089 O O . ASP A 1 132 ? 14.824 0.957 -26.449 1.00 55.03 132 ASP A O 1
ATOM 1093 N N . ILE A 1 133 ? 16.894 1.699 -26.036 1.00 59.69 133 ILE A N 1
ATOM 1094 C CA . ILE A 1 133 ? 16.730 2.988 -26.742 1.00 59.69 133 ILE A CA 1
ATOM 1095 C C . ILE A 1 133 ? 16.317 2.776 -28.207 1.00 59.69 133 ILE A C 1
ATOM 1097 O O . ILE A 1 133 ? 15.526 3.547 -28.741 1.00 59.69 133 ILE A O 1
ATOM 1101 N N . ASP A 1 134 ? 16.806 1.702 -28.829 1.00 64.19 134 ASP A N 1
ATOM 1102 C CA . ASP A 1 134 ? 16.490 1.355 -30.217 1.00 64.19 134 ASP A CA 1
ATOM 1103 C C . ASP A 1 134 ? 15.126 0.657 -30.372 1.00 64.19 134 ASP A C 1
ATOM 1105 O O . ASP A 1 134 ? 14.698 0.364 -31.491 1.00 64.19 134 ASP A O 1
ATOM 1109 N N . LYS A 1 135 ? 14.438 0.344 -29.265 1.00 57.78 135 LYS A N 1
ATOM 1110 C CA . LYS A 1 135 ? 13.132 -0.323 -29.273 1.00 57.78 135 LYS A CA 1
ATOM 1111 C C . LYS A 1 135 ? 12.010 0.700 -29.057 1.00 57.78 135 LYS A C 1
ATOM 1113 O O . LYS A 1 135 ? 12.176 1.632 -28.271 1.00 57.78 135 LYS A O 1
ATOM 1118 N N . PRO A 1 136 ? 10.837 0.514 -29.692 1.00 59.09 136 PRO A N 1
ATOM 1119 C CA . PRO A 1 136 ? 9.675 1.355 -29.430 1.00 59.09 136 PRO A CA 1
ATOM 1120 C C . PRO A 1 136 ? 9.293 1.338 -27.940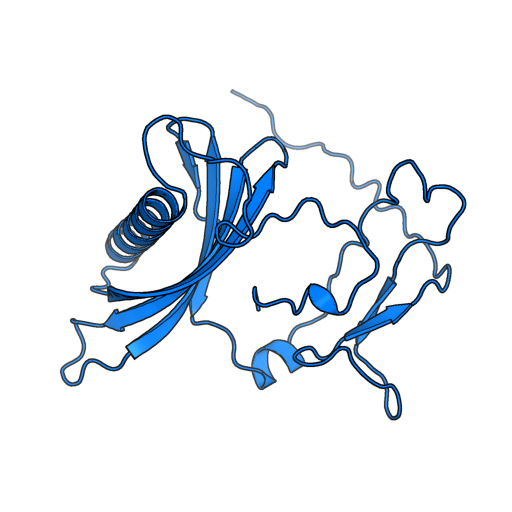 1.00 59.09 136 PRO A C 1
ATOM 1122 O O . PRO A 1 136 ? 9.450 0.295 -27.287 1.00 59.09 136 PRO A O 1
ATOM 1125 N N . PRO A 1 137 ? 8.770 2.455 -27.400 1.00 58.25 137 PRO A N 1
ATOM 1126 C CA . PRO A 1 137 ? 8.318 2.519 -26.017 1.00 58.25 137 PRO A CA 1
ATOM 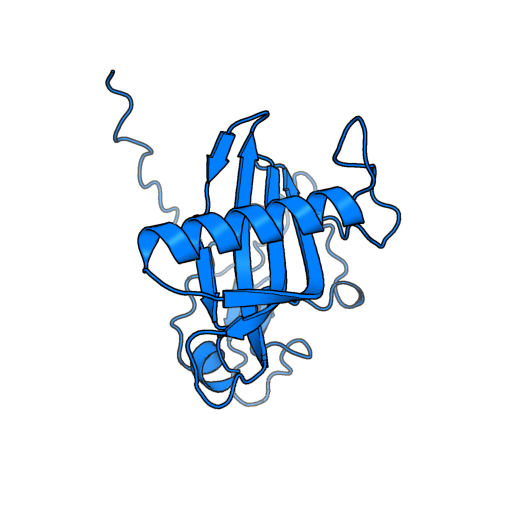1127 C C . PRO A 1 137 ? 7.229 1.476 -25.753 1.00 58.25 137 PRO A C 1
ATOM 1129 O O . PRO A 1 137 ? 6.413 1.160 -26.619 1.00 58.25 137 PRO A O 1
ATOM 1132 N N . VAL A 1 138 ? 7.213 0.937 -24.533 1.00 62.88 138 VAL A N 1
ATOM 1133 C CA . VAL A 1 138 ? 6.133 0.047 -24.097 1.00 62.88 138 VAL A CA 1
ATOM 1134 C C . VAL A 1 138 ? 4.900 0.898 -23.824 1.00 62.88 138 VAL A C 1
ATOM 1136 O O . VAL A 1 138 ? 4.902 1.713 -22.900 1.00 62.88 138 VAL A O 1
ATOM 1139 N N . VAL A 1 139 ? 3.849 0.688 -24.610 1.00 61.91 139 VAL A N 1
ATOM 1140 C CA . VAL A 1 139 ? 2.544 1.325 -24.454 1.00 61.91 139 VAL A CA 1
ATOM 1141 C C . VAL A 1 139 ? 1.654 0.447 -23.585 1.00 61.91 139 VAL A C 1
ATOM 1143 O O . VAL A 1 139 ? 1.553 -0.768 -23.769 1.00 61.91 139 VAL A O 1
ATOM 1146 N N . PHE A 1 140 ? 0.995 1.091 -22.627 1.00 67.06 140 PHE A N 1
ATOM 1147 C CA . PHE A 1 140 ? 0.065 0.461 -21.704 1.00 67.06 140 PHE A CA 1
ATOM 1148 C C . PHE A 1 140 ? -1.336 0.898 -22.084 1.00 67.06 140 PHE A C 1
ATOM 1150 O O . PHE A 1 140 ? -1.679 2.076 -21.971 1.00 67.06 140 PHE A O 1
ATOM 1157 N N . ARG A 1 141 ? -2.163 -0.055 -22.503 1.00 70.88 141 ARG A N 1
ATOM 1158 C CA . ARG A 1 141 ? -3.566 0.217 -22.805 1.00 70.88 141 ARG A CA 1
ATOM 1159 C C . ARG A 1 141 ? -4.450 -0.887 -22.268 1.00 70.88 141 ARG A C 1
ATOM 1161 O O . ARG A 1 141 ? -3.999 -1.983 -21.945 1.00 70.88 141 ARG A O 1
ATOM 1168 N N . ARG A 1 142 ? -5.732 -0.576 -22.129 1.00 68.19 142 ARG A N 1
ATOM 1169 C CA . ARG A 1 142 ? -6.724 -1.585 -21.777 1.00 68.19 142 ARG A CA 1
ATOM 1170 C C . ARG A 1 142 ? -6.831 -2.607 -22.910 1.00 68.19 142 ARG A C 1
ATOM 1172 O O . ARG A 1 142 ? -6.754 -2.224 -24.079 1.00 68.19 142 ARG A O 1
ATOM 1179 N N . ALA A 1 143 ? -7.013 -3.872 -22.543 1.00 73.19 143 ALA A N 1
ATOM 1180 C CA . ALA A 1 143 ? -7.331 -4.922 -23.500 1.00 73.19 143 ALA A CA 1
ATOM 1181 C C . ALA A 1 143 ? -8.630 -4.574 -24.240 1.00 73.19 143 ALA A C 1
ATOM 1183 O O . ALA A 1 143 ? -9.654 -4.273 -23.617 1.00 73.19 143 ALA A O 1
ATOM 1184 N N . GLY A 1 144 ? -8.573 -4.572 -25.566 1.00 74.50 144 GLY A N 1
ATOM 1185 C CA . GLY A 1 144 ? -9.745 -4.486 -26.419 1.00 74.50 144 GLY A CA 1
ATOM 1186 C C . GLY A 1 144 ? -10.525 -5.806 -26.445 1.00 74.50 144 GLY A C 1
ATOM 1187 O O . GLY A 1 144 ? -10.059 -6.829 -25.938 1.00 74.50 144 GLY A O 1
ATOM 1188 N N . PRO A 1 145 ? -11.726 -5.815 -27.046 1.00 71.50 145 PRO A N 1
ATOM 1189 C CA . PRO A 1 145 ? -12.483 -7.044 -27.246 1.00 71.50 145 PRO A CA 1
ATOM 1190 C C . PRO A 1 145 ? -11.664 -8.068 -28.047 1.00 71.50 145 PRO A C 1
ATOM 1192 O O . PRO A 1 145 ? -11.271 -7.791 -29.178 1.00 71.50 145 PRO A O 1
ATOM 1195 N N . GLY A 1 146 ? -11.428 -9.248 -27.468 1.00 75.94 146 GLY A N 1
ATOM 1196 C CA . GLY A 1 146 ? -10.675 -10.334 -28.108 1.00 75.94 146 GLY A CA 1
ATOM 1197 C C . GLY A 1 146 ? -9.157 -10.286 -27.911 1.00 75.94 146 GLY A C 1
ATOM 1198 O O . GLY A 1 146 ? -8.463 -11.130 -28.468 1.00 75.94 146 GLY A O 1
ATOM 1199 N N . GLU A 1 147 ? -8.638 -9.339 -27.128 1.00 74.69 147 GLU A N 1
ATOM 1200 C CA . GLU A 1 147 ? -7.239 -9.348 -26.702 1.00 74.69 147 GLU A CA 1
ATOM 1201 C C . GLU A 1 147 ? -7.095 -10.028 -25.342 1.00 74.69 147 GLU A C 1
ATOM 1203 O O . GLU A 1 147 ? -7.924 -9.818 -24.456 1.00 74.69 147 GLU A O 1
ATOM 1208 N N . ASP A 1 148 ? -6.022 -10.800 -25.167 1.00 73.19 148 ASP A N 1
ATOM 1209 C CA . ASP A 1 148 ? -5.721 -11.463 -23.901 1.00 73.19 148 ASP A CA 1
ATOM 1210 C C . ASP A 1 148 ? -5.020 -10.479 -22.951 1.00 73.19 148 ASP A C 1
ATOM 1212 O O . ASP A 1 148 ? -3.853 -10.131 -23.170 1.00 73.19 148 ASP A O 1
ATOM 1216 N N . PRO A 1 149 ? -5.701 -9.990 -21.896 1.00 69.19 149 PRO A N 1
ATOM 1217 C CA . PRO A 1 149 ? -5.058 -9.135 -20.917 1.00 69.19 149 PRO A CA 1
ATOM 1218 C C . PRO A 1 149 ? -4.026 -9.930 -20.120 1.00 69.19 149 PRO A C 1
ATOM 1220 O O . PRO A 1 149 ? -4.128 -11.149 -19.952 1.00 69.19 149 PRO A O 1
ATOM 1223 N N . VAL A 1 150 ? -3.064 -9.223 -19.532 1.00 64.50 150 VAL A N 1
ATOM 1224 C CA . VAL A 1 150 ? -2.166 -9.866 -18.577 1.00 64.50 150 VAL A CA 1
ATOM 1225 C C . VAL A 1 150 ? -2.972 -10.393 -17.388 1.00 64.50 150 VAL A C 1
ATOM 1227 O O . VAL A 1 150 ? -3.743 -9.625 -16.804 1.00 64.50 150 VAL A O 1
ATOM 1230 N N . PRO A 1 151 ? -2.774 -11.662 -16.982 1.00 54.72 151 PRO A N 1
ATOM 1231 C CA . PRO A 1 151 ? -3.511 -12.269 -15.882 1.00 54.72 151 PRO A CA 1
ATOM 1232 C C . PRO A 1 151 ? -3.529 -11.405 -14.615 1.00 54.72 151 PRO A C 1
ATOM 1234 O O . PRO A 1 151 ? -2.517 -10.833 -14.214 1.00 54.72 151 PRO A O 1
ATOM 1237 N N . GLY A 1 152 ? -4.708 -11.281 -14.002 1.00 53.12 152 GLY A N 1
ATOM 1238 C CA . GLY A 1 152 ? -4.908 -10.446 -12.813 1.00 53.12 152 GLY A CA 1
ATOM 1239 C C . GLY A 1 152 ? -4.921 -8.936 -13.086 1.00 53.12 152 GLY A C 1
ATOM 1240 O O . GLY A 1 152 ? -5.029 -8.147 -12.146 1.00 53.12 152 GLY A O 1
ATOM 1241 N N . THR A 1 153 ? -4.834 -8.512 -14.350 1.00 58.00 153 THR A N 1
ATOM 1242 C CA . THR A 1 153 ? -4.935 -7.109 -14.761 1.00 58.00 153 THR A CA 1
ATOM 1243 C C . THR A 1 153 ? -5.831 -6.965 -15.993 1.00 58.00 153 THR A C 1
ATOM 1245 O O . THR A 1 153 ? -6.059 -7.935 -16.704 1.00 58.00 153 THR A O 1
ATOM 1248 N N . PRO A 1 154 ? -6.336 -5.760 -16.286 1.00 63.03 154 PRO A N 1
ATOM 1249 C CA . PRO A 1 154 ? -7.113 -5.517 -17.501 1.00 63.03 154 PRO A CA 1
ATOM 1250 C C . PRO A 1 154 ? -6.304 -4.923 -18.659 1.00 63.03 154 PRO A C 1
ATOM 1252 O O . PRO A 1 154 ? -6.872 -4.308 -19.566 1.00 63.03 154 PRO A O 1
ATOM 1255 N N . PHE A 1 155 ? -4.978 -5.017 -18.602 1.00 67.88 155 PHE A N 1
ATOM 1256 C CA . PHE A 1 155 ? -4.088 -4.299 -19.508 1.00 67.88 155 PHE A CA 1
ATOM 1257 C C . PHE A 1 155 ? -3.386 -5.239 -20.478 1.00 67.88 155 PHE A C 1
ATOM 1259 O O . PHE A 1 155 ? -3.051 -6.373 -20.134 1.00 67.88 155 PHE A O 1
ATOM 1266 N N . VAL A 1 156 ? -3.124 -4.715 -21.671 1.00 68.94 156 VAL A N 1
ATOM 1267 C CA . VAL A 1 156 ? -2.188 -5.274 -22.643 1.00 68.94 156 VAL A CA 1
ATOM 1268 C C . VAL A 1 156 ? -0.988 -4.348 -22.776 1.00 68.94 156 VAL A C 1
ATOM 1270 O O . VAL A 1 156 ? -1.077 -3.132 -22.569 1.00 68.94 156 VAL A O 1
ATOM 1273 N N . PHE A 1 157 ? 0.140 -4.951 -23.124 1.00 68.50 157 PHE A N 1
ATOM 1274 C CA . PHE A 1 157 ? 1.417 -4.283 -23.303 1.00 68.50 157 PHE A CA 1
ATOM 1275 C C . PHE A 1 157 ? 1.770 -4.413 -24.775 1.00 68.50 157 PHE A C 1
ATOM 1277 O O . PHE A 1 157 ? 1.955 -5.531 -25.256 1.00 68.50 157 PHE A O 1
ATOM 1284 N N . THR A 1 158 ? 1.853 -3.298 -25.496 1.00 62.66 158 THR A N 1
ATOM 1285 C CA . THR A 1 158 ? 2.284 -3.324 -26.897 1.00 62.66 158 THR A CA 1
ATOM 1286 C C . THR A 1 158 ? 3.519 -2.460 -27.100 1.00 62.66 158 THR A C 1
ATOM 1288 O O . THR A 1 158 ? 3.752 -1.490 -26.381 1.00 62.66 158 THR A O 1
ATOM 1291 N N . ARG A 1 159 ? 4.361 -2.854 -28.058 1.00 58.50 159 ARG A N 1
ATOM 1292 C CA . ARG A 1 159 ? 5.484 -2.047 -28.559 1.00 58.50 159 ARG A CA 1
ATOM 1293 C C . ARG A 1 159 ? 5.098 -1.415 -29.891 1.00 58.50 159 ARG A C 1
ATOM 1295 O O . ARG A 1 159 ? 5.874 -1.413 -30.844 1.00 58.50 159 ARG A O 1
ATOM 1302 N N . ASP A 1 160 ? 3.869 -0.931 -29.969 1.00 55.44 160 ASP A N 1
ATOM 1303 C CA . ASP A 1 160 ? 3.422 -0.182 -31.128 1.00 55.44 160 ASP A CA 1
ATOM 1304 C C . ASP A 1 160 ? 3.922 1.234 -30.867 1.00 55.44 160 ASP A C 1
ATOM 1306 O O . ASP A 1 160 ? 3.582 1.805 -29.833 1.00 55.44 160 ASP A O 1
ATOM 1310 N N . GLY A 1 161 ? 4.797 1.767 -31.721 1.00 47.28 161 GLY A N 1
ATOM 1311 C CA . GLY A 1 161 ? 5.393 3.104 -31.587 1.00 47.28 161 GLY A CA 1
ATOM 1312 C C . GLY A 1 161 ? 4.377 4.241 -31.750 1.00 47.28 161 GLY A C 1
ATOM 1313 O O . GLY A 1 161 ? 4.586 5.131 -32.567 1.00 47.28 161 GLY A O 1
ATOM 1314 N N . GLY A 1 162 ? 3.260 4.169 -31.026 1.00 45.56 162 GLY A N 1
ATOM 1315 C CA . GLY A 1 162 ? 2.222 5.178 -30.956 1.00 45.56 162 GLY A CA 1
ATOM 1316 C C . GLY A 1 162 ? 2.794 6.481 -30.423 1.00 45.56 162 GLY A C 1
ATOM 1317 O O . GLY A 1 162 ? 3.688 6.474 -29.576 1.00 45.56 162 GLY A O 1
ATOM 1318 N N . GLU A 1 163 ? 2.293 7.571 -30.998 1.00 40.34 163 GLU A N 1
ATOM 1319 C CA . GLU A 1 163 ? 2.812 8.930 -30.898 1.00 40.34 163 GLU A CA 1
ATOM 1320 C C . GLU A 1 163 ? 3.274 9.274 -29.480 1.00 40.34 163 GLU A C 1
ATOM 1322 O O . GLU A 1 163 ? 2.502 9.335 -28.524 1.00 40.34 163 GLU A O 1
ATOM 1327 N N . PHE A 1 164 ? 4.584 9.474 -29.363 1.00 40.84 164 PHE A N 1
ATOM 1328 C CA . PHE A 1 164 ? 5.208 10.039 -28.185 1.00 40.84 164 PHE A CA 1
ATOM 1329 C C . PHE A 1 164 ? 4.807 11.516 -28.133 1.00 40.84 164 PHE A C 1
ATOM 1331 O O . PHE A 1 164 ? 5.483 12.365 -28.714 1.00 40.84 164 PHE A O 1
ATOM 1338 N N . GLU A 1 165 ? 3.693 11.837 -27.473 1.00 36.62 165 GLU A N 1
ATOM 1339 C CA . GLU A 1 165 ? 3.477 13.198 -26.993 1.00 36.62 165 GLU A CA 1
ATOM 1340 C C . GLU A 1 165 ? 4.552 13.455 -25.937 1.00 36.62 165 GLU A C 1
ATOM 1342 O O . GLU A 1 165 ? 4.489 12.989 -24.797 1.00 36.62 165 GLU A O 1
ATOM 1347 N N . SER A 1 166 ? 5.621 14.132 -26.354 1.00 34.97 166 SER A N 1
ATOM 1348 C CA . SER A 1 166 ? 6.580 14.690 -25.423 1.00 3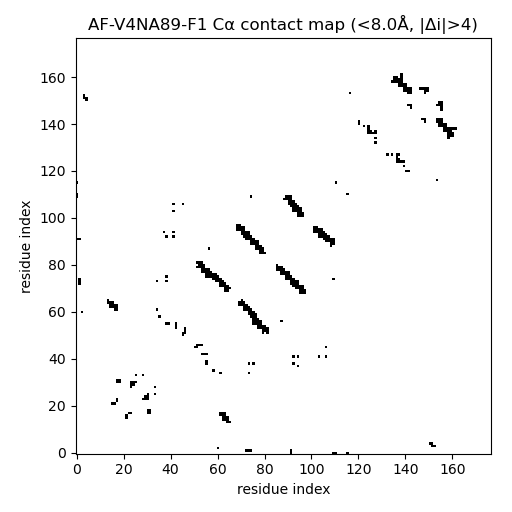4.97 166 SER A CA 1
ATOM 1349 C C . SER A 1 166 ? 5.858 15.779 -24.640 1.00 34.97 166 SER A C 1
ATOM 1351 O O . SER A 1 166 ? 5.846 16.938 -25.055 1.00 34.97 166 SER A O 1
ATOM 1353 N N . ASP A 1 167 ? 5.278 15.419 -23.500 1.00 37.28 167 ASP A N 1
ATOM 1354 C CA . ASP A 1 167 ? 4.950 16.381 -22.458 1.00 37.28 167 ASP A CA 1
ATOM 1355 C C . ASP A 1 167 ? 6.276 16.910 -21.901 1.00 37.28 167 ASP A C 1
ATOM 1357 O O . ASP A 1 167 ? 6.735 16.546 -20.818 1.00 37.28 167 ASP A O 1
ATOM 1361 N N . THR A 1 168 ? 6.913 17.808 -22.651 1.00 34.41 168 THR A N 1
ATOM 1362 C CA . THR A 1 168 ? 7.736 18.863 -22.073 1.00 34.41 168 THR A CA 1
ATOM 1363 C C . THR A 1 168 ? 6.805 19.830 -21.341 1.00 34.41 168 THR A C 1
ATOM 1365 O O . THR A 1 168 ? 6.737 21.010 -21.671 1.00 34.41 168 THR A O 1
ATOM 1368 N N . GLU A 1 169 ? 6.066 19.337 -20.346 1.00 33.62 169 GLU A N 1
ATOM 1369 C CA . GLU A 1 169 ? 5.681 20.182 -19.229 1.00 33.62 169 GLU A CA 1
ATOM 1370 C C . GLU A 1 169 ? 6.973 20.414 -18.460 1.00 33.62 169 GLU A C 1
ATOM 1372 O O . GLU A 1 169 ? 7.495 19.549 -17.756 1.00 33.62 169 GLU A O 1
ATOM 1377 N N . SER A 1 170 ? 7.551 21.579 -18.728 1.00 34.34 170 SER A N 1
ATOM 1378 C CA . SER A 1 170 ? 8.619 22.172 -17.951 1.00 34.34 170 SER A CA 1
ATOM 1379 C C . SER A 1 170 ? 8.390 21.912 -16.465 1.00 34.34 170 SER A C 1
ATOM 1381 O O . SER A 1 170 ? 7.407 22.398 -15.911 1.00 34.34 170 SER A O 1
ATOM 1383 N N . GLU A 1 171 ? 9.327 21.208 -15.826 1.00 35.47 171 GLU A N 1
ATOM 1384 C CA . GLU A 1 171 ? 9.595 21.337 -14.394 1.00 35.47 171 GLU A CA 1
ATOM 1385 C C . GLU A 1 171 ? 9.959 22.804 -14.120 1.00 35.47 171 GLU A C 1
ATOM 1387 O O . GLU A 1 171 ? 11.122 23.209 -14.092 1.00 35.47 171 GLU A O 1
ATOM 1392 N N . LYS A 1 172 ? 8.935 23.636 -14.001 1.00 35.41 172 LYS A N 1
ATOM 1393 C CA . LYS A 1 172 ? 8.973 24.924 -13.338 1.00 35.41 172 LYS A CA 1
ATOM 1394 C C . LYS A 1 172 ? 7.807 24.915 -12.366 1.00 35.41 172 LYS A C 1
ATOM 1396 O O . LYS A 1 172 ? 6.747 24.410 -12.719 1.00 35.41 172 LYS A O 1
ATOM 1401 N N . ASP A 1 173 ? 8.081 25.454 -11.186 1.00 34.62 173 ASP A N 1
ATOM 1402 C CA . ASP A 1 173 ? 7.217 25.588 -10.008 1.00 34.62 173 ASP A CA 1
ATOM 1403 C C . ASP A 1 173 ? 7.431 24.433 -9.008 1.00 34.62 173 ASP A C 1
ATOM 1405 O O . ASP A 1 173 ? 7.124 23.280 -9.279 1.00 34.62 173 ASP A O 1
ATOM 1409 N N . GLU A 1 174 ? 8.023 24.605 -7.827 1.00 34.31 174 GLU A N 1
ATOM 1410 C CA . GLU A 1 174 ? 8.422 25.786 -7.061 1.00 34.31 174 GLU A CA 1
ATOM 1411 C C . GLU A 1 174 ? 9.566 25.345 -6.130 1.00 34.31 174 GLU A C 1
ATOM 1413 O O . GLU A 1 174 ? 9.387 24.503 -5.250 1.00 34.31 174 GLU A O 1
ATOM 1418 N N . TRP A 1 175 ? 10.758 25.907 -6.330 1.00 35.81 175 TRP A N 1
ATOM 1419 C CA . TRP A 1 175 ? 11.779 25.995 -5.288 1.00 35.81 175 TRP A CA 1
ATOM 1420 C C . TRP A 1 175 ? 11.852 27.457 -4.875 1.00 35.81 175 TRP A C 1
ATOM 1422 O O . TRP A 1 175 ? 12.659 28.197 -5.427 1.00 35.81 175 TRP A O 1
ATOM 1432 N N . GLU A 1 176 ? 11.032 27.870 -3.917 1.00 31.50 176 GLU A N 1
ATOM 1433 C CA . GLU A 1 176 ? 11.303 29.077 -3.138 1.00 31.50 176 GLU A CA 1
ATOM 1434 C C . GLU A 1 176 ? 11.095 28.786 -1.644 1.00 31.50 176 GLU A C 1
ATOM 1436 O O . GLU A 1 176 ? 10.352 27.881 -1.268 1.00 31.50 176 GLU A O 1
ATOM 1441 N N . TYR A 1 177 ? 11.911 29.479 -0.852 1.00 37.41 177 TYR A N 1
ATOM 1442 C CA . TYR A 1 177 ? 12.411 29.165 0.492 1.00 37.41 177 TYR A CA 1
ATOM 1443 C C . TYR A 1 177 ? 11.372 29.114 1.618 1.00 37.41 177 TYR A C 1
ATOM 1445 O O . TYR A 1 177 ? 10.442 29.950 1.613 1.00 37.41 177 TYR A O 1
#

Foldseek 3Di:
DPDDPPVPDPDDDQKDWLPPPDPAPDPPDRPVVVLVVLVVVLVVVCCVVVVWAKDFDFWDGKIWHDPVWIKIKTKGWIWTPVDPDTDIFIWIWIWTDDPPDIDTPDTGTDDDLVRLVVDDDPDDFDDDDPVCPVFATWDWDFDDVPGDADPPHRIDTDSPNPDDPPPPPDPDDDPDD

Sequence (177 aa):
GFRIEWDKFDYFFNLCDPHDGAPSMFLNKSNEEGIKELTQLAISKHNQENGTNIVLVEHVSANYRYTGMMAHWITFWVRDMSSPCPESKLYQAKVLRRQHSYQFPIFRLKPTDEEMMAAPVRVKTPLPIHHDIDKPPVVFRRAGPGEDPVPGTPFVFTRDGGEFESDTESEKDEWEY